Protein AF-A0A1T5A756-F1 (afdb_monomer_lite)

Sequence (186 aa):
MFKKKILVGHSGDNVQAIFKHLKSSNIPFEIGIKDILKQSSNRFRSKKNDEVYIVFYIIKVRKKYAEQVEAIVGEYVSLENVNHDYKVSKKKSRKLESNEIPSFSFLTLINSLALLTNAIGKNNGTNIVSYISCALLMMTGVFMAAKYYEEMQKESGYLRKITMLGVFIGIGVIVYAVSSFSSLLR

Foldseek 3Di:
DDWDKAWLAWDDPLSVVLVVVCVVVPFDKDKDWPFWFFDDCVVPPDDDDDGDITTIMIIIHDPVCVVVSVVSSVVRDDSVVRVVVVVVRNVVRVVVVVVCVVVVVVLVVLLVVLVVQLVVCVVVVVLVSVLVSLVSLQVSLVVQLVVLVVVLVRGDDPVNVVSVVSNVVSVVSNVVSVVSNVVSVD

Radius of gyration: 24.06 Å; chains: 1; bounding box: 50×28×70 Å

Secondary structure (DSSP, 8-state):
-PEEEEEEEESSHHHHHHHHHHHHTT--EEEEEEEEEEE-GGG--S-TT--EEEEEEEEEEEGGGHHHHHHHHHHHS-HHHHHHHHHHHHHHHHHHHHHHHHHHHHHHHHHHHHHHHHHHHHHTT-HHHHHHHHHHHHHHHHHHHHHHHHHHHH--THHHHHHHHHHHHHHHHHHHHHHHHHHH--

pLDDT: mean 77.69, std 11.83, range [40.41, 91.56]

Structure (mmCIF, N/CA/C/O backbone):
data_AF-A0A1T5A756-F1
#
_entry.id   AF-A0A1T5A756-F1
#
loop_
_atom_site.group_PDB
_atom_site.id
_atom_site.type_symbol
_atom_site.label_atom_id
_atom_site.label_alt_id
_atom_site.label_comp_id
_atom_site.label_asym_id
_atom_site.label_entity_id
_atom_site.label_seq_id
_atom_site.pdbx_PDB_ins_code
_atom_site.Cartn_x
_atom_site.Cartn_y
_atom_site.Cartn_z
_atom_site.occupancy
_atom_site.B_iso_or_equiv
_atom_site.auth_seq_id
_atom_site.auth_comp_id
_atom_site.auth_asym_id
_atom_site.auth_atom_id
_atom_site.pdbx_PDB_model_num
ATOM 1 N N . MET A 1 1 ? -28.540 6.002 11.732 1.00 59.03 1 MET A N 1
ATOM 2 C CA . MET A 1 1 ? -27.965 5.509 13.008 1.00 59.03 1 MET A CA 1
ATOM 3 C C . MET A 1 1 ? -26.461 5.747 13.030 1.00 59.03 1 MET A C 1
ATOM 5 O O . MET A 1 1 ? -25.762 5.205 12.184 1.00 59.03 1 MET A O 1
ATOM 9 N N . PHE A 1 2 ? -25.954 6.558 13.960 1.00 64.12 2 PHE A N 1
ATOM 10 C CA . PHE A 1 2 ? -24.517 6.835 14.047 1.00 64.12 2 PHE A CA 1
ATOM 11 C C . PHE A 1 2 ? -23.765 5.604 14.584 1.00 64.12 2 PHE A C 1
ATOM 13 O O . PHE A 1 2 ? -24.055 5.126 15.684 1.00 64.12 2 PHE A O 1
ATOM 20 N N . LYS A 1 3 ? -22.821 5.077 13.796 1.00 82.50 3 LYS A N 1
ATOM 21 C CA . LYS A 1 3 ? -21.907 4.003 14.211 1.00 82.50 3 LYS A CA 1
ATOM 22 C C . LYS A 1 3 ? -20.643 4.630 14.820 1.00 82.50 3 LYS A C 1
ATOM 24 O O . LYS A 1 3 ? -20.012 5.456 14.163 1.00 82.50 3 LYS A O 1
ATOM 29 N N . LYS A 1 4 ? -20.274 4.257 16.051 1.00 88.19 4 LYS A N 1
ATOM 30 C CA . LYS A 1 4 ? -18.974 4.592 16.665 1.00 88.19 4 LYS A CA 1
ATOM 31 C C . LYS A 1 4 ? -17.933 3.586 16.168 1.00 88.19 4 LYS A C 1
ATOM 33 O O . LYS A 1 4 ? -18.255 2.413 15.989 1.00 88.19 4 LYS A O 1
ATOM 38 N N . LYS A 1 5 ? -16.709 4.052 15.907 1.00 89.19 5 LYS A N 1
ATOM 39 C CA . LYS A 1 5 ? -15.569 3.212 15.515 1.00 89.19 5 LYS A CA 1
ATOM 40 C C . LYS A 1 5 ? -14.601 3.134 16.693 1.00 89.19 5 LYS A C 1
ATOM 42 O O . LYS A 1 5 ? -14.119 4.177 17.121 1.00 89.19 5 LYS A O 1
ATOM 47 N N . ILE A 1 6 ? -14.317 1.931 17.175 1.00 86.06 6 ILE A N 1
ATOM 48 C CA . ILE A 1 6 ? -13.417 1.676 18.306 1.00 86.06 6 ILE A CA 1
ATOM 49 C C . ILE A 1 6 ? -12.183 0.950 17.769 1.00 86.06 6 ILE A C 1
ATOM 51 O O . ILE A 1 6 ? -12.321 -0.005 17.006 1.00 86.06 6 ILE A O 1
ATOM 55 N N . LEU A 1 7 ? -10.987 1.437 18.103 1.00 87.06 7 LEU A N 1
ATOM 56 C CA . LEU A 1 7 ? -9.719 0.820 17.708 1.00 87.06 7 LEU A CA 1
ATOM 57 C C . LEU A 1 7 ? -9.369 -0.289 18.700 1.00 87.06 7 LEU A C 1
ATOM 59 O O . LEU A 1 7 ? -9.344 -0.041 19.899 1.00 87.06 7 LEU A O 1
ATOM 63 N N . VAL A 1 8 ? -9.088 -1.483 18.187 1.00 85.06 8 VAL A N 1
ATOM 64 C CA . VAL A 1 8 ? -8.928 -2.698 19.007 1.00 85.06 8 VAL A CA 1
ATOM 65 C C . VAL A 1 8 ? -7.463 -3.113 19.148 1.00 85.06 8 VAL A C 1
ATOM 67 O O . VAL A 1 8 ? -7.100 -3.825 20.073 1.00 85.06 8 VAL A O 1
ATOM 70 N N . GLY A 1 9 ? -6.608 -2.649 18.235 1.00 81.19 9 GLY A N 1
ATOM 71 C CA . GLY A 1 9 ? -5.188 -2.990 18.199 1.00 81.19 9 GLY A CA 1
ATOM 72 C C . GLY A 1 9 ? -4.815 -3.750 16.938 1.00 81.19 9 GLY A C 1
ATOM 73 O O . GLY A 1 9 ? -5.525 -3.682 15.928 1.00 81.19 9 GLY A O 1
ATOM 74 N N . HIS A 1 10 ? -3.670 -4.426 16.985 1.00 77.19 10 HIS A N 1
ATOM 75 C CA . HIS A 1 10 ? -3.136 -5.181 15.861 1.00 77.19 10 HIS A CA 1
ATOM 76 C C . HIS A 1 10 ? -3.222 -6.694 16.065 1.00 77.19 10 HIS A C 1
ATOM 78 O O . HIS A 1 10 ? -3.345 -7.163 17.191 1.00 77.19 10 HIS A O 1
ATOM 84 N N . SER A 1 11 ? -3.170 -7.442 14.956 1.00 65.31 11 SER A N 1
ATOM 85 C CA . SER A 1 11 ? -3.280 -8.910 14.910 1.00 65.31 11 SER A CA 1
ATOM 86 C C . SER A 1 11 ? -2.445 -9.609 15.995 1.00 65.31 11 SER A C 1
ATOM 88 O O . SER A 1 11 ? -1.219 -9.640 15.902 1.00 65.31 11 SER A O 1
ATOM 90 N N . GLY A 1 12 ? -3.129 -10.172 16.991 1.00 65.19 12 GLY A N 1
ATOM 91 C CA . GLY A 1 12 ? -2.601 -10.960 18.106 1.00 65.19 12 GLY A CA 1
ATOM 92 C C . GLY A 1 12 ? -3.756 -11.598 18.890 1.00 65.19 12 GLY A C 1
ATOM 93 O O . GLY A 1 12 ? -4.924 -11.285 18.624 1.00 65.19 12 GLY A O 1
ATOM 94 N N . ASP A 1 13 ? -3.439 -12.468 19.851 1.00 67.44 13 ASP A N 1
ATOM 95 C CA . ASP A 1 13 ? -4.407 -13.271 20.623 1.00 67.44 13 ASP A CA 1
ATOM 96 C C . ASP A 1 13 ? -5.518 -12.423 21.271 1.00 67.44 13 ASP A C 1
ATOM 98 O O . ASP A 1 13 ? -6.687 -12.813 21.299 1.00 67.44 13 ASP A O 1
ATOM 102 N N . ASN A 1 14 ? -5.191 -11.192 21.676 1.00 81.69 14 ASN A N 1
ATOM 103 C CA . ASN A 1 14 ? -6.132 -10.267 22.308 1.00 81.69 14 ASN A CA 1
ATOM 104 C C . ASN A 1 14 ? -7.252 -9.803 21.361 1.00 81.69 14 ASN A C 1
ATOM 106 O O . ASN A 1 14 ? -8.403 -9.706 21.776 1.00 81.69 14 ASN A O 1
ATOM 110 N N . VAL A 1 15 ? -6.964 -9.554 20.076 1.00 83.62 15 VAL A N 1
ATOM 111 C CA . VAL A 1 15 ? -7.996 -9.115 19.113 1.00 83.62 15 VAL A CA 1
ATOM 112 C C . VAL A 1 15 ? -8.996 -10.242 18.846 1.00 83.62 15 VAL A C 1
ATOM 114 O O . VAL A 1 15 ? -10.202 -9.999 18.768 1.00 83.62 15 VAL A O 1
ATOM 117 N N . GLN A 1 16 ? -8.514 -11.485 18.756 1.00 84.69 16 GLN A N 1
ATOM 118 C CA . GLN A 1 16 ? -9.384 -12.652 18.608 1.00 84.69 16 GLN A CA 1
ATOM 119 C C . GLN A 1 16 ? -10.242 -12.878 19.857 1.00 84.69 16 GLN A C 1
ATOM 121 O O . GLN A 1 16 ? -11.442 -13.135 19.730 1.00 84.69 16 GLN A O 1
ATOM 126 N N . ALA A 1 17 ? -9.658 -12.731 21.049 1.00 85.94 17 ALA A N 1
ATOM 127 C CA . ALA A 1 17 ? -10.379 -12.838 22.313 1.00 85.94 17 ALA A CA 1
ATOM 128 C C . ALA A 1 17 ? -11.500 -11.790 22.421 1.00 85.94 17 ALA A C 1
ATOM 130 O O . ALA A 1 17 ? -12.638 -12.147 22.723 1.00 85.94 17 ALA A O 1
ATOM 131 N N . ILE A 1 18 ? -11.224 -10.534 22.050 1.00 88.38 18 ILE A N 1
ATOM 132 C CA . ILE A 1 18 ? -12.223 -9.455 22.014 1.00 88.38 18 ILE A CA 1
ATOM 133 C C . ILE A 1 18 ? -13.367 -9.797 21.052 1.00 88.38 18 ILE A C 1
ATOM 135 O O . ILE A 1 18 ? -14.539 -9.661 21.403 1.00 88.38 18 ILE A O 1
ATOM 139 N N . PHE A 1 19 ? -13.066 -10.277 19.839 1.00 88.50 19 PHE A N 1
ATOM 140 C CA . PHE A 1 19 ? -14.112 -10.667 18.886 1.00 88.50 19 PHE A CA 1
ATOM 141 C C . PHE A 1 19 ? -14.957 -11.835 19.392 1.00 88.50 19 PHE A C 1
ATOM 143 O O . PHE A 1 19 ? -16.165 -11.862 19.151 1.00 88.50 19 PHE A O 1
ATOM 150 N N . LYS A 1 20 ? -14.341 -12.794 20.089 1.00 88.88 20 LYS A N 1
ATOM 151 C CA . LYS A 1 20 ? -15.053 -13.918 20.699 1.00 88.88 20 LYS A CA 1
ATOM 152 C C . LYS A 1 20 ? -15.977 -13.437 21.819 1.00 88.88 20 LYS A C 1
ATOM 154 O O . LYS A 1 20 ? -17.146 -13.813 21.809 1.00 88.88 20 LYS A O 1
ATOM 159 N N . HIS A 1 21 ? -15.491 -12.559 22.697 1.00 90.94 21 HIS A N 1
ATOM 160 C CA . HIS A 1 21 ? -16.285 -11.979 23.781 1.00 90.94 21 HIS A CA 1
ATOM 161 C C . HIS A 1 21 ? -17.489 -11.207 23.217 1.00 90.94 21 HIS A C 1
ATOM 163 O O . HIS A 1 21 ? -18.633 -11.493 23.561 1.00 90.94 21 HIS A O 1
ATOM 169 N N . LEU A 1 22 ? -17.275 -10.330 22.234 1.00 88.50 22 LEU A N 1
ATOM 170 C CA . LEU A 1 22 ? -18.363 -9.557 21.625 1.00 88.50 22 LEU A CA 1
ATOM 171 C C . LEU A 1 22 ? -19.422 -10.424 20.935 1.00 88.50 22 LEU A C 1
ATOM 173 O O . LEU A 1 22 ? -20.605 -10.084 20.976 1.00 88.50 22 LEU A O 1
ATOM 177 N N . LYS A 1 23 ? -19.015 -11.548 20.327 1.00 88.88 23 LYS A N 1
ATOM 178 C CA . LYS A 1 23 ? -19.956 -12.536 19.778 1.00 88.88 23 LYS A CA 1
ATOM 179 C C . LYS A 1 23 ? -20.787 -13.189 20.881 1.00 88.88 23 LYS A C 1
ATOM 181 O O . LYS A 1 23 ? -21.997 -13.290 20.717 1.00 88.88 23 LYS A O 1
ATOM 186 N N . SER A 1 24 ? -20.172 -13.591 21.996 1.00 90.75 24 SER A N 1
ATOM 187 C CA . SER A 1 24 ? -20.905 -14.180 23.129 1.00 90.75 24 SER A CA 1
ATOM 188 C C . SER A 1 24 ? -21.842 -13.194 23.833 1.00 90.75 24 SER A C 1
ATOM 190 O O . SER A 1 24 ? -22.850 -13.612 24.389 1.00 90.75 24 SER A O 1
ATOM 192 N N . SER A 1 25 ? -21.565 -11.890 23.769 1.00 86.19 25 SER A N 1
ATOM 193 C CA . SER A 1 25 ? -22.401 -10.854 24.389 1.00 86.19 25 SER A CA 1
ATOM 194 C C . SER A 1 25 ? -23.637 -10.458 23.562 1.00 86.19 2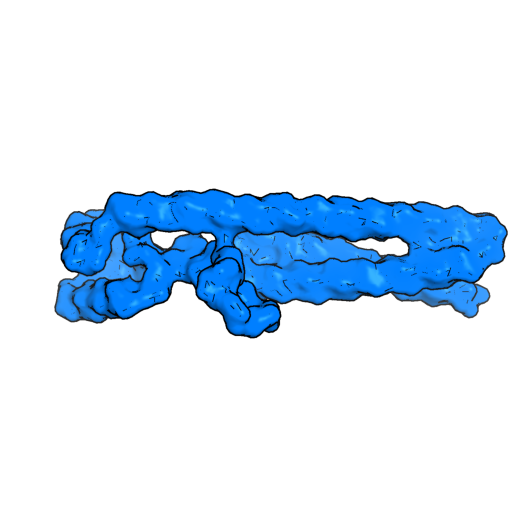5 SER A C 1
ATOM 196 O O . SER A 1 25 ? -24.351 -9.540 23.959 1.00 86.19 25 SER A O 1
ATOM 198 N N . ASN A 1 26 ? -23.899 -11.092 22.407 1.00 86.00 26 ASN A N 1
ATOM 199 C CA . ASN A 1 26 ? -25.010 -10.759 21.494 1.00 86.00 26 ASN A CA 1
ATOM 200 C C . ASN A 1 26 ? -25.062 -9.276 21.058 1.00 86.00 26 ASN A C 1
ATOM 202 O O . ASN A 1 26 ? -26.121 -8.740 20.715 1.00 86.00 26 ASN A O 1
ATOM 206 N N . ILE A 1 27 ? -23.916 -8.590 21.036 1.00 86.25 27 ILE A N 1
ATOM 207 C CA . ILE A 1 27 ? -23.835 -7.191 20.607 1.00 86.25 27 ILE A CA 1
ATOM 208 C C . ILE A 1 27 ? -23.699 -7.158 19.077 1.00 86.25 27 ILE A C 1
ATOM 210 O O . ILE A 1 27 ? -22.799 -7.790 18.534 1.00 86.25 27 ILE A O 1
ATOM 214 N N . PRO A 1 28 ? -24.529 -6.406 18.335 1.00 86.81 28 PRO A N 1
ATOM 215 C CA . PRO A 1 28 ? -24.353 -6.262 16.894 1.00 86.81 28 PRO A CA 1
ATOM 216 C C . PRO A 1 28 ? -23.164 -5.342 16.579 1.00 86.81 28 PRO A C 1
ATOM 218 O O . PRO A 1 28 ? -23.211 -4.132 16.840 1.00 86.81 28 PRO A O 1
ATOM 221 N N . PHE A 1 29 ? -22.124 -5.907 15.964 1.00 89.38 29 PHE A N 1
ATOM 222 C CA . PHE A 1 29 ? -20.913 -5.197 15.553 1.00 89.38 29 PHE A CA 1
ATOM 223 C C . PHE A 1 29 ? -20.462 -5.574 14.137 1.00 89.38 29 PHE A C 1
ATOM 225 O O . PHE A 1 29 ? -20.767 -6.649 13.631 1.00 89.38 29 PHE A O 1
ATOM 232 N N . GLU A 1 30 ? -19.708 -4.680 13.498 1.00 88.31 30 GLU A N 1
ATOM 233 C CA . GLU A 1 30 ? -19.011 -4.945 12.236 1.00 88.31 30 GLU A CA 1
ATOM 234 C C . GLU A 1 30 ? -17.505 -4.816 12.453 1.00 88.31 30 GLU A C 1
ATOM 236 O O . GLU A 1 30 ? -17.033 -3.822 13.012 1.00 88.31 30 GLU A O 1
ATOM 241 N N . ILE A 1 31 ? -16.743 -5.793 11.968 1.00 87.62 31 ILE A N 1
ATOM 242 C CA . ILE A 1 31 ? -15.281 -5.731 11.952 1.00 87.62 31 ILE A CA 1
ATOM 243 C C . ILE A 1 31 ? -14.853 -4.925 10.726 1.00 87.62 31 ILE A C 1
ATOM 245 O O . ILE A 1 31 ? -15.389 -5.086 9.631 1.00 87.62 31 ILE A O 1
ATOM 249 N N . GLY A 1 32 ? -13.882 -4.039 10.904 1.00 83.69 32 GLY A N 1
ATOM 250 C CA . GLY A 1 32 ? -13.227 -3.342 9.811 1.00 83.69 32 GLY A CA 1
ATOM 251 C C . GLY A 1 32 ? -11.725 -3.280 10.021 1.00 83.69 32 GLY A C 1
ATOM 252 O O . GLY A 1 32 ? -11.226 -3.393 11.137 1.00 83.69 32 GLY A O 1
ATOM 253 N N . ILE A 1 33 ? -11.007 -3.042 8.934 1.00 83.31 33 ILE A N 1
ATOM 254 C CA . ILE A 1 33 ? -9.589 -2.700 8.977 1.00 83.31 33 ILE A CA 1
ATOM 255 C C . ILE A 1 33 ? -9.498 -1.174 8.989 1.00 83.31 33 ILE A C 1
ATOM 257 O O . ILE A 1 33 ? -10.183 -0.503 8.212 1.00 83.31 33 ILE A O 1
ATOM 261 N N . LYS A 1 34 ? -8.714 -0.620 9.918 1.00 83.94 34 LYS A N 1
ATOM 262 C CA . LYS A 1 34 ? -8.452 0.821 9.977 1.00 83.94 34 LYS A CA 1
ATOM 263 C C . LYS A 1 34 ? -7.354 1.202 9.008 1.00 83.94 34 LYS A C 1
ATOM 265 O O . LYS A 1 34 ? -7.587 2.068 8.182 1.00 83.94 34 LYS A O 1
ATOM 270 N N . ASP A 1 35 ? -6.197 0.568 9.163 1.00 79.81 35 ASP A N 1
ATOM 271 C CA . ASP A 1 35 ? -4.994 0.785 8.367 1.00 79.81 35 ASP A CA 1
ATOM 272 C C . ASP A 1 35 ? -4.158 -0.503 8.367 1.00 79.81 35 ASP A C 1
ATOM 274 O O . ASP A 1 35 ? -4.195 -1.285 9.325 1.00 79.81 35 ASP A O 1
ATOM 278 N N . ILE A 1 36 ? -3.375 -0.679 7.307 1.00 81.44 36 ILE A N 1
ATOM 279 C CA . ILE A 1 36 ? -2.304 -1.669 7.202 1.00 81.44 36 ILE A CA 1
ATOM 280 C C . ILE A 1 36 ? -1.012 -0.858 7.142 1.00 81.44 36 ILE A C 1
ATOM 282 O O . ILE A 1 36 ? -0.867 -0.008 6.267 1.00 81.44 36 ILE A O 1
ATOM 286 N N . LEU A 1 37 ? -0.128 -1.041 8.118 1.00 80.81 37 LEU A N 1
ATOM 287 C CA . LEU A 1 37 ? 1.062 -0.210 8.295 1.00 80.81 37 LEU A CA 1
ATOM 288 C C . LEU A 1 37 ? 2.331 -1.028 8.064 1.00 80.81 37 LEU A C 1
ATOM 290 O O . LEU A 1 37 ? 2.442 -2.153 8.554 1.00 80.81 37 LEU A O 1
ATOM 294 N N . LYS A 1 38 ? 3.302 -0.440 7.360 1.00 74.00 38 LYS A N 1
ATOM 295 C CA . LYS A 1 38 ? 4.599 -1.065 7.084 1.00 74.00 38 LYS A CA 1
ATOM 296 C C . LYS A 1 38 ? 5.464 -1.027 8.345 1.00 74.00 38 LYS A C 1
ATOM 298 O O . LYS A 1 38 ? 5.650 0.034 8.950 1.00 74.00 38 LYS A O 1
ATOM 303 N N . GLN A 1 39 ? 5.996 -2.175 8.757 1.00 71.25 39 GLN A N 1
ATOM 304 C CA . GLN A 1 39 ? 6.921 -2.279 9.883 1.00 71.25 39 GLN A CA 1
ATOM 305 C C . GLN A 1 39 ? 8.348 -2.492 9.377 1.00 71.25 39 GLN A C 1
ATOM 307 O O . GLN A 1 39 ? 8.578 -3.205 8.403 1.00 71.25 39 GLN A O 1
ATOM 312 N N . SER A 1 40 ? 9.332 -1.882 10.045 1.00 59.91 40 SER A N 1
ATOM 313 C CA . SER A 1 40 ? 10.731 -2.165 9.725 1.00 59.91 40 SER A CA 1
ATOM 314 C C . SER A 1 40 ? 11.097 -3.583 10.167 1.00 59.91 40 SER A C 1
ATOM 316 O O . SER A 1 40 ? 10.833 -3.985 11.303 1.00 59.91 40 SER A O 1
ATOM 318 N N . SER A 1 41 ? 11.762 -4.326 9.282 1.00 58.06 41 SER A N 1
ATOM 319 C CA . SER A 1 41 ? 12.203 -5.711 9.500 1.00 58.06 41 SER A CA 1
ATOM 320 C C . SER A 1 41 ? 13.280 -5.868 10.583 1.00 58.06 41 SER A C 1
ATOM 322 O O . SER A 1 41 ? 13.652 -6.986 10.921 1.00 58.06 41 SER A O 1
ATOM 324 N N . ASN A 1 42 ? 13.752 -4.777 11.199 1.00 50.31 42 ASN A N 1
ATOM 325 C CA . ASN A 1 42 ? 14.886 -4.783 12.132 1.00 50.31 42 ASN A CA 1
ATOM 326 C C . ASN A 1 42 ? 14.719 -5.693 13.367 1.00 50.31 42 ASN A C 1
ATOM 328 O O . ASN A 1 42 ? 15.718 -5.970 14.026 1.00 50.31 42 ASN A O 1
ATOM 332 N N . ARG A 1 43 ? 13.505 -6.155 13.708 1.00 45.03 43 ARG A N 1
ATOM 333 C CA . ARG A 1 43 ? 13.305 -7.135 14.797 1.00 45.03 43 ARG A CA 1
ATOM 334 C C . ARG A 1 43 ? 13.465 -8.594 14.363 1.00 45.03 43 ARG A C 1
ATOM 336 O O . ARG A 1 43 ? 13.808 -9.416 15.204 1.00 45.03 43 ARG A O 1
ATOM 343 N N . PHE A 1 44 ? 13.276 -8.916 13.086 1.00 44.34 44 PHE A N 1
ATOM 344 C CA . PHE A 1 44 ? 13.435 -10.273 12.567 1.00 44.34 44 PHE A CA 1
ATOM 345 C C . PHE A 1 44 ? 14.705 -10.327 11.724 1.00 44.34 44 PHE A C 1
ATOM 347 O O . PHE A 1 44 ? 14.706 -10.101 10.520 1.00 44.34 44 PHE A O 1
ATOM 354 N N . ARG A 1 45 ? 15.827 -10.621 12.386 1.00 42.78 45 ARG A N 1
ATOM 355 C CA . ARG A 1 45 ? 17.155 -10.747 11.762 1.00 42.78 45 ARG A CA 1
ATOM 356 C C . ARG A 1 45 ? 17.289 -11.958 10.822 1.00 42.78 45 ARG A C 1
ATOM 358 O O . ARG A 1 45 ? 18.388 -12.231 10.352 1.00 42.78 45 ARG A O 1
ATOM 365 N N . SER A 1 46 ? 16.208 -12.683 10.538 1.00 42.09 46 SER A N 1
ATOM 366 C CA . SER A 1 46 ? 16.214 -13.835 9.641 1.00 42.09 46 SER A CA 1
ATOM 367 C C . SER A 1 46 ? 15.225 -13.625 8.500 1.00 42.09 46 SER A C 1
ATOM 369 O O . SER A 1 46 ? 14.029 -13.514 8.746 1.00 42.09 46 SER A O 1
ATOM 371 N N . LYS A 1 47 ? 15.762 -13.674 7.278 1.00 41.97 47 LYS A N 1
ATOM 372 C CA . LYS A 1 47 ? 15.122 -13.539 5.958 1.00 41.97 47 LYS A CA 1
ATOM 373 C C . LYS A 1 47 ? 15.018 -12.107 5.429 1.00 41.97 47 LYS A C 1
ATOM 375 O O . LYS A 1 47 ? 14.114 -11.336 5.723 1.00 41.97 47 LYS A O 1
ATOM 380 N N . LYS A 1 48 ? 15.996 -11.795 4.569 1.00 40.41 48 LYS A N 1
ATOM 381 C CA . LYS A 1 48 ? 15.878 -10.813 3.488 1.00 40.41 48 LYS A CA 1
ATOM 382 C C . LYS A 1 48 ? 14.497 -10.976 2.833 1.00 40.41 48 LYS A C 1
ATOM 384 O O . LYS A 1 48 ? 14.224 -12.059 2.328 1.00 40.41 48 LYS A O 1
ATOM 389 N N . ASN A 1 49 ? 13.708 -9.903 2.813 1.00 45.62 49 ASN A N 1
ATOM 390 C CA . ASN A 1 49 ? 12.546 -9.660 1.938 1.00 45.62 49 ASN A CA 1
ATOM 391 C C . ASN A 1 49 ? 11.129 -9.847 2.500 1.00 45.62 49 ASN A C 1
ATOM 393 O O . ASN A 1 49 ? 10.190 -9.515 1.782 1.00 45.62 49 ASN A O 1
ATOM 397 N N . ASP A 1 50 ? 10.934 -10.229 3.761 1.00 45.97 50 ASP A N 1
ATOM 398 C CA . ASP A 1 50 ? 9.575 -10.224 4.320 1.00 45.97 50 ASP A CA 1
ATOM 399 C C . ASP A 1 50 ? 9.252 -8.837 4.894 1.00 45.97 50 ASP A C 1
ATOM 401 O O . ASP A 1 50 ? 9.611 -8.483 6.020 1.00 45.97 50 ASP A O 1
ATOM 405 N N . GLU A 1 51 ? 8.601 -8.002 4.083 1.00 55.72 51 GLU A N 1
ATOM 406 C CA . GLU A 1 51 ? 7.943 -6.788 4.561 1.00 55.72 51 GLU A CA 1
ATOM 407 C C . GLU A 1 51 ? 6.864 -7.188 5.575 1.00 55.72 51 GLU A C 1
ATOM 409 O O . GLU A 1 51 ? 5.816 -7.727 5.220 1.00 55.72 51 GLU A O 1
ATOM 414 N N . VAL A 1 52 ? 7.125 -6.957 6.863 1.00 68.50 52 VAL A N 1
ATOM 415 C CA . VAL A 1 52 ? 6.159 -7.269 7.919 1.00 68.50 52 VAL A CA 1
ATOM 416 C C . VAL A 1 52 ? 5.120 -6.152 7.970 1.00 68.50 52 VAL A C 1
ATOM 418 O O . VAL A 1 52 ? 5.433 -5.001 8.283 1.00 68.50 52 VAL A O 1
ATOM 421 N N . TYR A 1 53 ? 3.870 -6.488 7.660 1.00 70.81 53 TYR A N 1
ATOM 422 C CA . TYR A 1 53 ? 2.738 -5.570 7.759 1.00 70.81 53 TYR A CA 1
ATOM 423 C C . TYR A 1 53 ? 2.006 -5.751 9.085 1.00 70.81 53 TYR A C 1
ATOM 425 O O . TYR A 1 53 ? 1.668 -6.866 9.480 1.00 70.81 53 TYR A O 1
ATOM 433 N N . ILE A 1 54 ? 1.700 -4.637 9.748 1.00 79.19 54 ILE A N 1
ATOM 434 C CA . ILE A 1 54 ? 0.837 -4.614 10.928 1.00 79.19 54 ILE A CA 1
ATOM 435 C C . ILE A 1 54 ? -0.561 -4.170 10.500 1.00 79.19 54 ILE A C 1
ATOM 437 O O . ILE A 1 54 ? -0.758 -3.038 10.056 1.00 79.19 54 ILE A O 1
ATOM 441 N N . VAL A 1 55 ? -1.550 -5.041 10.691 1.00 81.56 55 VAL A N 1
ATOM 442 C CA . VAL A 1 55 ? -2.965 -4.727 10.445 1.00 81.56 55 VAL A CA 1
ATOM 443 C C . VAL A 1 55 ? -3.601 -4.209 11.728 1.00 81.56 55 VAL A C 1
ATOM 445 O O . VAL A 1 55 ? -3.611 -4.924 12.728 1.00 81.56 55 VAL A O 1
ATOM 448 N N . PHE A 1 56 ? -4.165 -2.998 11.696 1.00 85.31 56 PHE A N 1
ATOM 449 C CA . PHE A 1 56 ? -4.937 -2.429 12.803 1.00 85.31 56 PHE A CA 1
ATOM 450 C C . PHE A 1 56 ? -6.439 -2.597 12.569 1.00 85.31 56 PHE A C 1
ATOM 452 O O . PHE A 1 56 ? -6.983 -2.109 11.574 1.00 85.31 56 PHE A O 1
ATOM 459 N N . TYR A 1 57 ? -7.127 -3.227 13.519 1.00 85.69 57 TYR A N 1
ATOM 460 C CA . TYR A 1 57 ? -8.558 -3.514 13.429 1.00 85.69 57 TYR A CA 1
ATOM 461 C C . TYR A 1 57 ? -9.407 -2.471 14.150 1.00 85.69 57 TYR A C 1
ATOM 463 O O . TYR A 1 57 ? -9.048 -1.954 15.209 1.00 85.69 57 TYR A O 1
ATOM 471 N N . ILE A 1 58 ? -10.579 -2.197 13.584 1.00 90.12 58 ILE A N 1
ATOM 472 C CA . ILE A 1 58 ? -11.638 -1.418 14.216 1.00 90.12 58 ILE A CA 1
ATOM 473 C C . ILE A 1 58 ? -12.911 -2.235 14.338 1.00 90.12 58 ILE A C 1
ATOM 475 O O . ILE A 1 58 ? -13.261 -3.024 13.463 1.00 90.12 58 ILE A O 1
ATOM 479 N N . ILE A 1 59 ? -13.656 -1.948 15.391 1.00 89.88 59 ILE A N 1
ATOM 480 C CA . ILE A 1 59 ? -15.023 -2.406 15.563 1.00 89.88 59 ILE A CA 1
ATOM 481 C C . ILE A 1 59 ? -15.953 -1.224 15.317 1.00 89.88 59 ILE A C 1
ATOM 483 O O . ILE A 1 59 ? -15.802 -0.156 15.915 1.00 89.88 59 ILE A O 1
ATOM 487 N N . LYS A 1 60 ? -16.920 -1.400 14.417 1.00 91.12 60 LYS A N 1
ATOM 488 C CA . LYS A 1 60 ? -18.007 -0.444 14.206 1.00 91.12 60 LYS A CA 1
ATOM 489 C C . LYS A 1 60 ? -19.233 -0.940 14.954 1.00 91.12 60 LYS A C 1
ATOM 491 O O . LYS A 1 60 ? -19.775 -1.996 14.637 1.00 91.12 60 LYS A O 1
ATOM 496 N N . VAL A 1 61 ? -19.695 -0.152 15.913 1.00 91.56 61 VAL A N 1
ATOM 497 C CA . VAL A 1 61 ? -20.852 -0.480 16.754 1.00 91.56 61 VAL A CA 1
ATOM 498 C C . VAL A 1 61 ? -21.839 0.665 16.783 1.00 91.56 61 VAL A C 1
ATOM 500 O O . VAL A 1 61 ? -21.523 1.820 16.503 1.00 91.56 61 VAL A O 1
ATOM 503 N N . ARG A 1 62 ? -23.085 0.341 17.104 1.00 88.75 62 ARG A N 1
ATOM 504 C CA . ARG A 1 62 ? -24.146 1.329 17.303 1.00 88.75 62 ARG A CA 1
ATOM 505 C C . ARG A 1 62 ? -23.797 2.188 18.527 1.00 88.75 62 ARG A C 1
ATOM 507 O O . ARG A 1 62 ? -23.372 1.620 19.523 1.00 88.75 62 ARG A O 1
ATOM 514 N N . LYS A 1 63 ? -24.025 3.514 18.501 1.00 87.81 63 LYS A N 1
ATOM 515 C CA . LYS A 1 63 ? -23.740 4.405 19.657 1.00 87.81 63 LYS A CA 1
ATOM 516 C C . LYS A 1 63 ? -24.274 3.867 20.995 1.00 87.81 63 LYS A C 1
ATOM 518 O O . LYS A 1 63 ? -23.566 3.946 21.984 1.00 87.81 63 LYS A O 1
ATOM 523 N N . LYS A 1 64 ? -25.460 3.247 20.997 1.00 91.00 64 LYS A N 1
ATOM 524 C CA . LYS A 1 64 ? -26.071 2.653 22.199 1.00 91.00 64 LYS A CA 1
ATOM 525 C C . LYS A 1 64 ? -25.279 1.501 22.842 1.00 91.00 64 LYS A C 1
ATOM 527 O O . LYS A 1 64 ? -25.511 1.202 23.997 1.00 91.00 64 LYS A O 1
ATOM 532 N N . TYR A 1 65 ? -24.381 0.853 22.098 1.00 88.94 65 TYR A N 1
ATOM 533 C CA . TYR A 1 65 ? -23.515 -0.227 22.593 1.00 88.94 65 TYR A CA 1
ATOM 534 C C . TYR A 1 65 ? -22.054 0.218 22.725 1.00 88.94 65 TYR A C 1
ATOM 536 O O . TYR A 1 65 ? -21.186 -0.606 22.982 1.00 88.94 65 TYR A O 1
ATOM 544 N N . ALA A 1 66 ? -21.756 1.499 22.488 1.00 88.50 66 ALA A N 1
ATOM 545 C CA . ALA A 1 66 ? -20.384 1.988 22.450 1.00 88.50 66 ALA A CA 1
ATOM 546 C C . ALA A 1 66 ? -19.661 1.787 23.783 1.00 88.50 66 ALA A C 1
ATOM 548 O O . ALA A 1 66 ? -18.574 1.229 23.784 1.00 88.50 66 ALA A O 1
ATOM 549 N N . GLU A 1 67 ? -20.280 2.200 24.887 1.00 89.62 67 GLU A N 1
ATOM 550 C CA . GLU A 1 67 ? -19.688 2.107 26.227 1.00 89.62 67 GLU A CA 1
ATOM 551 C C . GLU A 1 67 ? -19.462 0.653 26.637 1.00 89.62 67 GLU A C 1
ATOM 553 O O . GLU A 1 67 ? -18.386 0.303 27.105 1.00 89.62 67 GLU A O 1
ATOM 558 N N . GLN A 1 68 ? -20.434 -0.220 26.360 1.00 89.06 68 GLN A N 1
ATOM 559 C CA . GLN A 1 68 ? -20.315 -1.650 26.638 1.00 89.06 68 GLN A CA 1
ATOM 560 C C . GLN A 1 68 ? -19.166 -2.291 25.848 1.00 89.06 68 GLN A C 1
ATOM 562 O O . GLN A 1 68 ? -18.410 -3.096 26.380 1.00 89.06 68 GLN A O 1
ATOM 567 N N . VAL A 1 69 ? -19.008 -1.921 24.577 1.00 89.38 69 VAL A N 1
ATOM 568 C CA . VAL A 1 69 ? -17.922 -2.437 23.733 1.00 89.38 69 VAL A CA 1
ATOM 569 C C . VAL A 1 69 ? -16.577 -1.852 24.160 1.00 89.38 69 VAL A C 1
ATOM 571 O O . VAL A 1 69 ? -15.581 -2.561 24.118 1.00 89.38 69 VAL A O 1
ATOM 574 N N . GLU A 1 70 ? -16.523 -0.590 24.587 1.00 89.88 70 GLU A N 1
ATOM 575 C CA . GLU A 1 70 ? -15.301 0.024 25.125 1.00 89.88 70 GLU A CA 1
ATOM 576 C C . GLU A 1 70 ? -14.870 -0.617 26.442 1.00 89.88 70 GLU A C 1
ATOM 578 O O . GLU A 1 70 ? -13.679 -0.856 26.610 1.00 89.88 70 GLU A O 1
ATOM 583 N N . ALA A 1 71 ? -15.816 -0.963 27.318 1.00 88.94 71 ALA A N 1
ATOM 584 C CA . ALA A 1 71 ? -15.541 -1.713 28.538 1.00 88.94 71 ALA A CA 1
ATOM 585 C C . ALA A 1 71 ? -14.966 -3.100 28.218 1.00 88.94 71 ALA A C 1
ATOM 587 O O . ALA A 1 71 ? -13.881 -3.424 28.689 1.00 88.94 71 ALA A O 1
ATOM 588 N N . ILE A 1 72 ? -15.620 -3.859 27.327 1.00 88.88 72 ILE A N 1
ATOM 589 C CA . ILE A 1 72 ? -15.132 -5.177 26.888 1.00 88.88 72 ILE A CA 1
ATOM 590 C C . ILE A 1 72 ? -13.737 -5.057 26.271 1.00 88.88 72 ILE A C 1
ATOM 592 O O . ILE A 1 72 ? -12.860 -5.845 26.587 1.00 88.88 72 ILE A O 1
ATOM 596 N N . VAL A 1 73 ? -13.491 -4.074 25.400 1.00 87.81 73 VAL A N 1
ATOM 597 C CA . VAL A 1 73 ? -12.153 -3.862 24.820 1.00 87.81 73 VAL A CA 1
ATOM 598 C C . VAL A 1 73 ? -11.136 -3.506 25.911 1.00 87.81 73 VAL A C 1
ATOM 600 O O . VAL A 1 73 ? -10.022 -4.027 25.883 1.00 87.81 73 VAL A O 1
ATOM 603 N N . GLY A 1 74 ? -11.530 -2.673 26.876 1.00 86.75 74 GLY A N 1
ATOM 604 C CA . GLY A 1 74 ? -10.719 -2.250 28.017 1.00 86.75 74 GLY A CA 1
ATOM 605 C C . GLY A 1 74 ? -10.243 -3.394 28.914 1.00 86.75 74 GLY A C 1
ATOM 606 O O . GLY A 1 74 ? -9.153 -3.300 29.472 1.00 86.75 74 GLY A O 1
ATOM 607 N N . GLU A 1 75 ? -11.003 -4.489 29.003 1.00 87.31 75 GLU A N 1
ATOM 608 C CA . GLU A 1 75 ? -10.606 -5.695 29.749 1.00 87.31 75 GLU A CA 1
ATOM 609 C C . GLU A 1 75 ? -9.382 -6.393 29.141 1.00 87.31 75 GLU A C 1
ATOM 611 O O . GLU A 1 75 ? -8.584 -6.990 29.862 1.00 87.31 75 GLU A O 1
ATOM 616 N N . TYR A 1 76 ? -9.212 -6.317 27.819 1.00 85.88 76 TYR A N 1
ATOM 617 C CA . TYR A 1 76 ? -8.114 -6.990 27.115 1.00 85.88 76 TYR A CA 1
ATOM 618 C C . TYR A 1 76 ? -6.957 -6.052 26.790 1.00 85.88 76 TYR A C 1
ATOM 620 O O . TYR A 1 76 ? -5.806 -6.487 26.709 1.00 85.88 76 TYR A O 1
ATOM 628 N N . VAL A 1 77 ? -7.251 -4.779 26.521 1.00 84.75 77 VAL A N 1
ATOM 629 C CA . VAL A 1 77 ? -6.260 -3.801 26.075 1.00 84.75 77 VAL A CA 1
ATOM 630 C C . VAL A 1 77 ? -6.564 -2.413 26.622 1.00 84.75 77 VAL A C 1
ATOM 632 O O . VAL A 1 77 ? -7.687 -1.921 26.557 1.00 84.75 77 VAL A O 1
ATOM 635 N N . SER A 1 78 ? -5.522 -1.711 27.071 1.00 85.25 78 SER A N 1
ATOM 636 C CA . SER A 1 78 ? -5.643 -0.278 27.344 1.00 85.25 78 SER A CA 1
ATOM 637 C C . SER A 1 78 ? -5.835 0.481 26.028 1.00 85.25 78 SER A C 1
ATOM 639 O O . SER A 1 78 ? -4.951 0.500 25.164 1.00 85.25 78 SER A O 1
ATOM 641 N N . LEU A 1 79 ? -6.991 1.134 25.881 1.00 81.06 79 LEU A N 1
ATOM 642 C CA . LEU A 1 79 ? -7.327 1.951 24.710 1.00 81.06 79 LEU A CA 1
ATOM 643 C C . LEU A 1 79 ? -6.320 3.089 24.485 1.00 81.06 79 LEU A C 1
ATOM 645 O O . LEU A 1 79 ? -6.060 3.467 23.339 1.00 81.06 79 LEU A O 1
ATOM 649 N N . GLU A 1 80 ? -5.733 3.630 25.552 1.00 83.88 80 GLU A N 1
ATOM 650 C CA . GLU A 1 80 ? -4.691 4.656 25.463 1.00 83.88 80 GLU A CA 1
ATOM 651 C C . GLU A 1 80 ? -3.416 4.097 24.833 1.00 83.88 80 GLU A C 1
ATOM 653 O O . GLU A 1 80 ? -2.899 4.684 23.878 1.00 83.88 80 GLU A O 1
ATOM 658 N N . ASN A 1 81 ? -2.977 2.920 25.285 1.00 83.44 81 ASN A N 1
ATOM 659 C CA . ASN A 1 81 ? -1.801 2.240 24.746 1.00 83.44 81 ASN A CA 1
ATOM 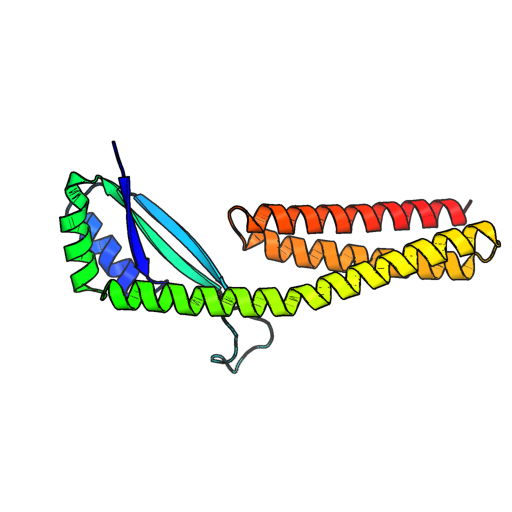660 C C . ASN A 1 81 ? -2.009 1.863 23.279 1.00 83.44 81 ASN A C 1
ATOM 662 O O . ASN A 1 81 ? -1.176 2.182 22.437 1.00 83.44 81 ASN A O 1
ATOM 666 N N . VAL A 1 82 ? -3.168 1.296 22.936 1.00 85.06 82 VAL A N 1
ATOM 667 C CA . VAL A 1 82 ? -3.507 0.939 21.550 1.00 85.06 82 VAL A CA 1
ATOM 668 C C . VAL A 1 82 ? -3.500 2.167 20.631 1.00 85.06 82 VAL A C 1
ATOM 670 O O . VAL A 1 82 ? -3.002 2.115 19.501 1.00 85.06 82 VAL A O 1
ATOM 673 N N . ASN A 1 83 ? -4.031 3.298 21.101 1.00 84.81 83 ASN A N 1
ATOM 674 C CA . ASN A 1 83 ? -4.006 4.547 20.345 1.00 84.81 83 ASN A CA 1
ATOM 675 C C . ASN A 1 83 ? -2.591 5.122 20.215 1.00 84.81 83 ASN A C 1
ATOM 677 O O . ASN A 1 83 ? -2.246 5.654 19.153 1.00 84.81 83 ASN A O 1
ATOM 681 N N . HIS A 1 84 ? -1.782 5.037 21.272 1.00 85.19 84 HIS A N 1
ATOM 682 C CA . HIS A 1 84 ? -0.386 5.456 21.254 1.00 85.19 84 HIS A CA 1
ATOM 683 C C . HIS A 1 84 ? 0.423 4.614 20.261 1.00 85.19 84 HIS A C 1
ATOM 685 O O . HIS A 1 84 ? 1.047 5.168 19.353 1.00 85.19 84 HIS A O 1
ATOM 691 N N . ASP A 1 85 ? 0.320 3.291 20.348 1.00 83.44 85 ASP A N 1
ATOM 692 C CA . ASP A 1 85 ? 0.995 2.344 19.463 1.00 83.44 85 ASP A CA 1
ATOM 693 C C . ASP A 1 85 ? 0.592 2.542 18.008 1.00 83.44 85 ASP A C 1
ATOM 695 O O . ASP A 1 85 ? 1.447 2.560 17.118 1.00 83.44 85 ASP A O 1
ATOM 699 N N . TYR A 1 86 ? -0.693 2.779 17.746 1.00 84.31 86 TYR A N 1
ATOM 700 C CA . TYR A 1 86 ? -1.157 3.153 16.416 1.00 84.31 86 TYR A CA 1
ATOM 701 C C . TYR A 1 86 ? -0.495 4.445 15.915 1.00 84.31 86 TYR A C 1
ATOM 703 O O . TYR A 1 86 ? -0.009 4.482 14.784 1.00 84.31 86 TYR A O 1
ATOM 711 N N . LYS A 1 87 ? -0.423 5.506 16.734 1.00 86.19 87 LYS A N 1
ATOM 712 C CA . LYS A 1 87 ? 0.228 6.774 16.346 1.00 86.19 87 LYS A CA 1
ATOM 713 C C . LYS A 1 87 ? 1.717 6.580 16.055 1.00 86.19 87 LYS A C 1
ATOM 715 O O . LYS A 1 87 ? 2.209 7.085 15.044 1.00 86.19 87 LYS A O 1
ATOM 720 N N . VAL A 1 88 ? 2.424 5.841 16.908 1.00 85.38 88 VAL A N 1
ATOM 721 C CA . VAL A 1 88 ?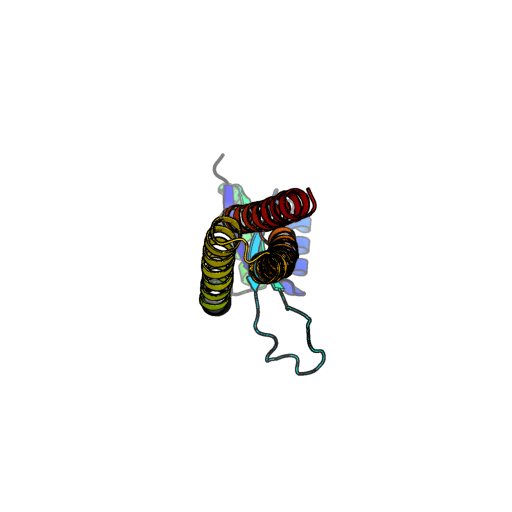 3.854 5.547 16.747 1.00 85.38 88 VAL A CA 1
ATOM 722 C C . VAL A 1 88 ? 4.094 4.717 15.488 1.00 85.38 88 VAL A C 1
ATOM 724 O O . VAL A 1 88 ? 4.956 5.066 14.678 1.00 85.38 88 VAL A O 1
ATOM 727 N N . SER A 1 89 ? 3.307 3.661 15.284 1.00 81.94 89 SER A N 1
ATOM 728 C CA . SER A 1 89 ? 3.417 2.776 14.119 1.00 81.94 89 SER A CA 1
ATOM 729 C C . SER A 1 89 ? 3.109 3.526 12.829 1.00 81.94 89 SER A C 1
ATOM 731 O O . SER A 1 89 ? 3.841 3.403 11.852 1.00 81.94 89 SER A O 1
ATOM 733 N N . LYS A 1 90 ? 2.098 4.401 12.845 1.00 82.69 90 LYS A N 1
ATOM 734 C CA . LYS A 1 90 ? 1.752 5.257 11.706 1.00 82.69 90 LYS A CA 1
ATOM 735 C C . LYS A 1 90 ? 2.862 6.247 11.377 1.00 82.69 90 LYS A C 1
ATOM 737 O O . LYS A 1 90 ? 3.169 6.453 10.206 1.00 82.69 90 LYS A O 1
ATOM 742 N N . LYS A 1 91 ? 3.497 6.847 12.391 1.00 82.56 91 LYS A N 1
ATOM 743 C CA . LYS A 1 91 ? 4.645 7.746 12.192 1.00 82.56 91 LYS A CA 1
ATOM 744 C C . LYS A 1 91 ? 5.849 6.999 11.611 1.00 82.56 91 LYS A C 1
ATOM 746 O O . LYS A 1 91 ? 6.521 7.537 10.737 1.00 82.56 91 LYS A O 1
ATOM 751 N N . LYS A 1 92 ? 6.108 5.768 12.066 1.00 80.25 92 LYS A N 1
ATOM 752 C CA . LYS A 1 92 ? 7.179 4.913 11.530 1.00 80.25 92 LYS A CA 1
ATOM 753 C C . LYS A 1 92 ? 6.905 4.476 10.088 1.00 80.25 92 LYS A C 1
ATOM 755 O O . LYS A 1 92 ? 7.800 4.647 9.270 1.00 80.25 92 LYS A O 1
ATOM 760 N N . SER A 1 93 ? 5.690 4.017 9.770 1.00 76.38 93 SER A N 1
ATOM 761 C CA . SER A 1 93 ? 5.275 3.667 8.396 1.00 76.38 93 SER A CA 1
ATOM 762 C C . SER A 1 93 ? 5.477 4.848 7.453 1.00 76.38 93 SER A C 1
ATOM 764 O O . SER A 1 93 ? 6.205 4.734 6.479 1.00 76.38 93 SER A O 1
ATOM 766 N N . ARG A 1 94 ? 4.981 6.037 7.830 1.00 75.00 94 ARG A N 1
ATOM 767 C CA . ARG A 1 94 ? 5.178 7.268 7.047 1.00 75.00 94 ARG A CA 1
ATOM 768 C C . ARG A 1 94 ? 6.644 7.622 6.828 1.00 75.00 94 ARG A C 1
ATOM 770 O O . ARG A 1 94 ? 6.990 8.130 5.772 1.00 75.00 94 ARG A O 1
ATOM 777 N N . LYS A 1 95 ? 7.505 7.396 7.826 1.00 74.94 95 LYS A N 1
ATOM 778 C CA . LYS A 1 95 ? 8.944 7.656 7.690 1.00 74.94 95 LYS A CA 1
ATOM 779 C C . LYS A 1 95 ? 9.605 6.665 6.724 1.00 74.94 95 LYS A C 1
ATOM 781 O O . LYS A 1 95 ? 10.489 7.056 5.969 1.00 74.94 95 LYS A O 1
ATOM 786 N N . LEU A 1 96 ? 9.173 5.403 6.740 1.00 68.69 96 LEU A N 1
ATOM 787 C CA . LEU A 1 96 ? 9.624 4.387 5.786 1.00 68.69 96 LEU A CA 1
ATOM 788 C C . LEU A 1 96 ? 9.161 4.729 4.366 1.00 68.69 96 LEU A C 1
ATOM 790 O O . LEU A 1 96 ? 9.997 4.805 3.474 1.00 68.69 96 LEU A O 1
ATOM 794 N N . GLU A 1 97 ? 7.883 5.066 4.193 1.00 67.06 97 GLU A N 1
ATOM 795 C CA . GLU A 1 97 ? 7.323 5.554 2.924 1.00 67.06 97 GLU A CA 1
ATOM 796 C C . GLU A 1 97 ? 8.075 6.804 2.430 1.00 67.06 97 GLU A C 1
ATOM 798 O O . GLU A 1 97 ? 8.457 6.891 1.267 1.00 67.06 97 GLU A O 1
ATOM 803 N N . SER A 1 98 ? 8.393 7.760 3.315 1.00 62.56 98 SER A N 1
ATOM 804 C CA . SER A 1 98 ? 9.132 8.971 2.928 1.00 62.56 98 SER A CA 1
ATOM 805 C C . SER A 1 98 ? 10.568 8.709 2.471 1.00 62.56 98 SER A C 1
ATOM 807 O O . SER A 1 98 ? 11.102 9.489 1.690 1.00 62.56 98 SER A O 1
ATOM 809 N N . ASN A 1 99 ? 11.185 7.615 2.924 1.00 60.72 99 ASN A N 1
ATOM 810 C CA . ASN A 1 99 ? 12.502 7.195 2.447 1.00 60.72 99 ASN A CA 1
ATOM 811 C C . ASN A 1 99 ? 12.430 6.519 1.067 1.00 60.72 99 ASN A C 1
ATOM 813 O O . ASN A 1 99 ? 13.446 6.434 0.382 1.00 60.72 99 ASN A O 1
ATOM 817 N N . GLU A 1 100 ? 11.250 6.076 0.631 1.00 58.72 100 GLU A N 1
ATOM 818 C CA . GLU A 1 100 ? 11.024 5.521 -0.708 1.00 58.72 100 GLU A CA 1
ATOM 819 C C . GLU A 1 100 ? 10.714 6.622 -1.740 1.00 58.72 100 GLU A C 1
ATOM 821 O O . GLU A 1 100 ? 11.064 6.473 -2.911 1.00 58.72 100 GLU A O 1
ATOM 826 N N . ILE A 1 101 ? 10.180 7.775 -1.318 1.00 59.56 101 ILE A N 1
ATOM 827 C CA . ILE A 1 101 ? 9.966 8.963 -2.173 1.00 59.56 101 ILE A CA 1
ATOM 828 C C . ILE A 1 101 ? 11.223 9.387 -2.964 1.00 59.56 101 ILE A C 1
ATOM 830 O O . ILE A 1 101 ? 11.104 9.575 -4.176 1.00 59.56 101 ILE A O 1
ATOM 834 N N . PRO A 1 102 ? 12.434 9.514 -2.376 1.00 58.56 102 PRO A N 1
ATOM 835 C CA . PRO A 1 102 ? 13.621 9.879 -3.150 1.00 58.56 102 PRO A CA 1
ATOM 836 C C . PRO A 1 102 ? 13.971 8.843 -4.226 1.00 58.56 102 PRO A C 1
ATOM 838 O O . PRO A 1 102 ? 14.474 9.225 -5.280 1.00 58.56 102 PRO A O 1
ATOM 841 N N . SER A 1 103 ? 13.648 7.558 -4.022 1.00 61.66 103 SER A N 1
ATOM 842 C CA . SER A 1 103 ? 13.854 6.530 -5.052 1.00 61.66 103 SER A CA 1
ATOM 843 C C . SER A 1 103 ? 12.905 6.704 -6.243 1.00 61.66 103 SER A C 1
ATOM 845 O O . SER A 1 103 ? 13.334 6.557 -7.386 1.00 61.66 103 SER A O 1
ATOM 847 N N . PHE A 1 104 ? 11.655 7.115 -6.001 1.00 63.25 104 PHE A N 1
ATOM 848 C CA . PHE A 1 104 ? 10.711 7.461 -7.066 1.00 63.25 104 PHE A CA 1
ATOM 849 C C . PHE A 1 104 ? 11.148 8.711 -7.834 1.00 63.25 104 PHE A C 1
ATOM 851 O O . PHE A 1 104 ? 11.182 8.698 -9.065 1.00 63.25 104 PHE A O 1
ATOM 858 N N . SER A 1 105 ? 11.551 9.770 -7.126 1.00 65.62 105 SER A N 1
ATOM 859 C CA . SER A 1 105 ? 12.063 10.994 -7.755 1.00 65.62 105 SER A CA 1
ATOM 860 C C . SER A 1 105 ? 13.299 10.718 -8.616 1.00 65.62 105 SER A C 1
ATOM 862 O O . SER A 1 105 ? 13.411 11.247 -9.719 1.00 65.62 105 SER A O 1
ATOM 864 N N . PHE A 1 106 ? 14.194 9.838 -8.158 1.00 71.81 106 PHE A N 1
ATOM 865 C CA . PHE A 1 106 ? 15.378 9.426 -8.911 1.00 71.81 106 PHE A CA 1
ATOM 866 C C . PHE A 1 106 ? 15.027 8.631 -10.182 1.00 71.81 106 PHE A C 1
ATOM 868 O O . PHE A 1 106 ? 15.535 8.936 -11.258 1.00 71.81 106 PHE A O 1
ATOM 875 N N . LEU A 1 107 ? 14.104 7.667 -10.096 1.00 71.50 107 LEU A N 1
ATOM 876 C CA . LEU A 1 107 ? 13.605 6.909 -11.255 1.00 71.50 107 LEU A CA 1
ATOM 877 C C . LEU A 1 107 ? 12.888 7.799 -12.276 1.00 71.50 107 LEU A C 1
ATOM 879 O O . LEU A 1 107 ? 13.064 7.634 -13.483 1.00 71.50 107 LEU A O 1
ATOM 883 N N . THR A 1 108 ? 12.118 8.774 -11.797 1.00 72.94 108 THR A N 1
ATOM 884 C CA . THR A 1 108 ? 11.430 9.746 -12.655 1.00 72.94 108 THR A CA 1
ATOM 885 C C . THR A 1 108 ? 12.437 10.631 -13.396 1.00 72.94 108 THR A C 1
ATOM 887 O O . THR A 1 108 ? 12.254 10.909 -14.580 1.00 72.94 108 THR A O 1
ATOM 890 N N . LEU A 1 109 ? 13.534 11.015 -12.733 1.00 78.56 109 LEU A N 1
ATOM 891 C CA . LEU A 1 109 ? 14.628 11.784 -13.331 1.00 78.56 109 LEU A CA 1
ATOM 892 C C . LEU A 1 109 ? 15.423 10.975 -14.370 1.00 78.56 109 LEU A C 1
ATOM 894 O O . LEU A 1 109 ? 15.759 11.497 -15.430 1.00 78.56 109 LEU A O 1
ATOM 898 N N . ILE A 1 110 ? 15.684 9.690 -14.117 1.00 79.38 110 ILE A N 1
ATOM 899 C CA . ILE A 1 110 ? 16.291 8.805 -15.125 1.00 79.38 110 ILE A CA 1
ATOM 900 C C . ILE A 1 110 ? 15.395 8.725 -16.365 1.00 79.38 110 ILE A C 1
ATOM 902 O O . ILE A 1 110 ? 15.880 8.845 -17.490 1.00 79.38 110 ILE A O 1
ATOM 906 N N . ASN A 1 111 ? 14.083 8.579 -16.174 1.00 75.56 111 ASN A N 1
ATOM 907 C CA . ASN A 1 111 ? 13.144 8.500 -17.288 1.00 75.56 111 ASN A CA 1
ATOM 908 C C . ASN A 1 111 ? 13.035 9.798 -18.079 1.00 75.56 111 ASN A C 1
ATOM 910 O O . ASN A 1 111 ? 12.974 9.741 -19.305 1.00 75.56 111 ASN A O 1
ATOM 914 N N . SER A 1 112 ? 13.047 10.961 -17.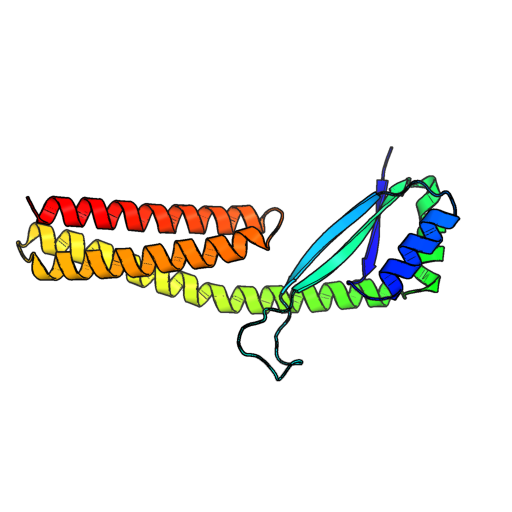429 1.00 75.94 112 SER A N 1
ATOM 915 C CA . SER A 1 112 ? 13.025 12.239 -18.146 1.00 75.94 112 SER A CA 1
ATOM 916 C C . SER A 1 112 ? 14.294 12.448 -18.978 1.00 75.94 112 SER A C 1
ATOM 918 O O . SER A 1 112 ? 14.198 12.850 -20.138 1.00 75.94 112 SER A O 1
ATOM 920 N N . LEU A 1 113 ? 15.469 12.087 -18.448 1.00 80.12 113 LEU A N 1
ATOM 921 C CA . LEU A 1 113 ? 16.731 12.112 -19.196 1.00 80.12 113 LEU A CA 1
ATOM 922 C C . LEU A 1 113 ? 16.728 11.125 -20.371 1.00 80.12 113 LEU A C 1
ATOM 924 O O . LEU A 1 113 ? 17.178 11.468 -21.467 1.00 80.12 113 LEU A O 1
ATOM 928 N N . ALA A 1 114 ? 16.193 9.918 -20.175 1.00 75.31 114 ALA A N 1
ATOM 929 C CA . ALA A 1 114 ? 16.100 8.904 -21.222 1.00 75.31 114 ALA A CA 1
ATOM 930 C C . ALA A 1 114 ? 15.110 9.301 -22.337 1.00 75.31 114 ALA A C 1
ATOM 932 O O . ALA A 1 114 ? 15.390 9.091 -23.516 1.00 75.31 114 ALA A O 1
ATOM 933 N N . LEU A 1 115 ? 13.986 9.943 -21.998 1.00 80.06 115 LEU A N 1
ATOM 934 C CA . LEU A 1 115 ? 13.059 10.520 -22.980 1.00 80.06 115 LEU A CA 1
ATOM 935 C C . LEU A 1 115 ? 13.723 11.634 -23.800 1.00 80.06 115 LEU A C 1
ATOM 937 O O . LEU A 1 115 ? 13.610 11.648 -25.026 1.00 80.06 115 LEU A O 1
ATOM 941 N N . LEU A 1 116 ? 14.447 12.539 -23.135 1.00 79.06 116 LEU A N 1
ATOM 942 C CA . LEU A 1 116 ? 15.106 13.676 -23.778 1.00 79.06 116 LEU A CA 1
ATOM 943 C C . LEU A 1 116 ? 16.230 13.224 -24.722 1.00 79.06 116 LEU A C 1
ATOM 945 O O . LEU A 1 116 ? 16.299 13.664 -25.868 1.00 79.06 116 LEU A O 1
ATOM 949 N N . THR A 1 117 ? 17.067 12.285 -24.275 1.00 74.69 117 THR A N 1
ATOM 950 C CA . THR A 1 117 ? 18.121 11.684 -25.111 1.00 74.69 117 THR A CA 1
ATOM 951 C C . THR A 1 117 ? 17.553 10.901 -26.290 1.00 74.69 117 THR A C 1
ATOM 953 O O . THR A 1 117 ? 18.115 10.979 -27.378 1.00 74.69 117 THR A O 1
ATOM 956 N N . ASN A 1 118 ? 16.418 10.212 -26.127 1.00 73.12 118 ASN A N 1
ATOM 957 C CA . ASN A 1 118 ? 15.758 9.521 -27.237 1.00 73.12 118 ASN A CA 1
ATOM 958 C C . ASN A 1 118 ? 15.256 10.504 -28.306 1.00 73.12 118 ASN A C 1
ATOM 960 O O . ASN A 1 118 ? 15.469 10.280 -29.497 1.00 73.12 118 ASN A O 1
ATOM 964 N N . ALA A 1 119 ? 14.630 11.607 -27.884 1.00 73.88 119 ALA A N 1
ATOM 965 C CA . ALA A 1 119 ? 14.145 12.645 -28.790 1.00 73.88 119 ALA A CA 1
ATOM 966 C C . ALA A 1 119 ? 15.292 13.311 -29.572 1.00 73.88 119 ALA A C 1
ATOM 968 O O . ALA A 1 119 ? 15.194 13.481 -30.785 1.00 73.88 119 ALA A O 1
ATOM 969 N N . ILE A 1 120 ? 16.403 13.623 -28.896 1.00 74.44 120 ILE A N 1
ATOM 970 C CA . ILE A 1 120 ? 17.599 14.193 -29.535 1.00 74.44 120 ILE A CA 1
ATOM 971 C C . ILE A 1 120 ? 18.253 13.175 -30.481 1.00 74.44 120 ILE A C 1
ATOM 973 O O . ILE A 1 120 ? 18.594 13.519 -31.610 1.00 74.44 120 ILE A O 1
ATOM 977 N N . GLY A 1 121 ? 18.395 11.917 -30.052 1.00 65.12 121 GLY A N 1
ATOM 978 C CA . GLY A 1 121 ? 19.012 10.857 -30.852 1.00 65.12 121 GLY A CA 1
ATOM 979 C C . GLY A 1 121 ? 18.256 10.572 -32.152 1.00 65.12 121 GLY A C 1
ATOM 980 O O . GLY A 1 121 ? 18.889 10.391 -33.191 1.00 65.12 121 GLY A O 1
ATOM 981 N N . LYS A 1 122 ? 16.916 10.640 -32.124 1.00 65.75 122 LYS A N 1
ATOM 982 C CA . LYS A 1 122 ? 16.073 10.502 -33.321 1.00 65.75 122 LYS A CA 1
ATOM 983 C C . LYS A 1 122 ? 16.288 11.634 -34.319 1.00 65.75 122 LYS A C 1
ATOM 985 O O . LYS A 1 122 ? 16.390 11.375 -35.512 1.00 65.75 122 LYS A O 1
ATOM 990 N N . ASN A 1 123 ? 16.383 12.871 -33.836 1.00 69.38 123 ASN A N 1
ATOM 991 C CA . ASN A 1 123 ? 16.544 14.042 -34.699 1.00 69.38 123 ASN A CA 1
ATOM 992 C C . ASN A 1 123 ? 17.947 14.134 -35.317 1.00 69.38 123 ASN A C 1
ATOM 994 O O . ASN A 1 123 ? 18.093 14.637 -36.426 1.00 69.38 123 ASN A O 1
ATOM 998 N N . ASN A 1 124 ? 18.968 13.621 -34.625 1.00 65.19 124 ASN A N 1
ATOM 999 C CA . ASN A 1 124 ? 20.362 13.672 -35.074 1.00 65.19 124 ASN A CA 1
ATOM 1000 C C . ASN A 1 124 ? 20.808 12.413 -35.847 1.00 65.19 124 ASN A C 1
ATOM 1002 O O . ASN A 1 124 ? 22.001 12.245 -36.102 1.00 65.19 124 ASN A O 1
ATOM 1006 N N . GLY A 1 125 ? 19.890 11.491 -36.173 1.00 62.69 125 GLY A N 1
ATOM 1007 C CA . GLY A 1 125 ? 20.202 10.227 -36.859 1.00 62.69 125 GLY A CA 1
ATOM 1008 C C . GLY A 1 125 ? 21.077 9.264 -36.042 1.00 62.69 125 GLY A C 1
ATOM 1009 O O . GLY A 1 125 ? 21.636 8.305 -36.574 1.00 62.69 125 GLY A O 1
ATOM 1010 N N . THR A 1 126 ? 21.226 9.506 -34.737 1.00 63.25 126 THR A N 1
ATOM 1011 C CA . THR A 1 126 ? 22.093 8.736 -33.838 1.00 63.25 126 THR A CA 1
ATOM 1012 C C . THR A 1 126 ? 21.322 7.553 -33.249 1.00 63.25 126 THR A C 1
ATOM 1014 O O . THR A 1 126 ? 21.075 7.469 -32.044 1.00 63.25 126 THR A O 1
ATOM 1017 N N . ASN A 1 127 ? 20.935 6.615 -34.117 1.00 70.56 127 ASN A N 1
ATOM 1018 C CA . ASN A 1 127 ? 20.002 5.528 -33.791 1.00 70.56 127 ASN A CA 1
ATOM 1019 C C . ASN A 1 127 ? 20.444 4.677 -32.588 1.00 70.56 127 ASN A C 1
ATOM 1021 O O . ASN A 1 127 ? 19.607 4.264 -31.791 1.00 70.56 127 ASN A O 1
ATOM 1025 N N . ILE A 1 128 ? 21.753 4.471 -32.397 1.00 78.12 128 ILE A N 1
ATOM 1026 C CA . ILE A 1 128 ? 22.313 3.709 -31.263 1.00 78.12 128 ILE A CA 1
ATOM 1027 C C . ILE A 1 128 ? 21.942 4.341 -29.913 1.00 78.12 128 ILE A C 1
ATOM 1029 O O . ILE A 1 128 ? 21.548 3.629 -28.990 1.00 78.12 128 ILE A O 1
ATOM 1033 N N . VAL A 1 129 ? 22.016 5.671 -29.798 1.00 76.69 129 VAL A N 1
ATOM 1034 C CA . VAL A 1 129 ? 21.671 6.384 -28.557 1.00 76.69 129 VAL A CA 1
ATOM 1035 C C . VAL A 1 129 ? 20.176 6.243 -28.275 1.00 76.69 129 VAL A C 1
ATOM 1037 O O . VAL A 1 129 ? 19.787 5.918 -27.156 1.00 76.69 129 VAL A O 1
ATOM 1040 N N . SER A 1 130 ? 19.337 6.377 -29.303 1.00 79.75 130 SER A N 1
ATOM 1041 C CA . SER A 1 130 ? 17.891 6.176 -29.184 1.00 79.75 130 SER A CA 1
ATOM 1042 C C . SER A 1 130 ? 17.512 4.736 -28.818 1.00 79.75 130 SER A C 1
ATOM 1044 O O . SER A 1 130 ? 16.595 4.539 -28.016 1.00 79.75 130 SER A O 1
ATOM 1046 N N . TYR A 1 131 ? 18.234 3.728 -29.321 1.00 80.69 131 TYR A N 1
ATOM 1047 C CA . TYR A 1 131 ? 18.043 2.326 -28.933 1.00 80.69 131 TYR A CA 1
ATOM 1048 C C . TYR A 1 131 ? 18.373 2.082 -27.456 1.00 80.69 131 TYR A C 1
ATOM 1050 O O . TYR A 1 131 ? 17.571 1.473 -26.744 1.00 80.69 131 TYR A O 1
ATOM 1058 N N . ILE A 1 132 ? 19.505 2.607 -26.972 1.00 83.56 132 ILE A N 1
ATOM 1059 C CA . ILE A 1 132 ? 19.904 2.505 -25.559 1.00 83.56 132 ILE A CA 1
ATOM 1060 C C . ILE A 1 132 ? 18.877 3.208 -24.661 1.00 83.56 132 ILE A C 1
ATOM 1062 O O . ILE A 1 132 ? 18.450 2.643 -23.653 1.00 83.56 132 ILE A O 1
ATOM 1066 N N . SER A 1 133 ? 18.409 4.397 -25.050 1.00 82.06 133 SER A N 1
ATOM 1067 C CA . SER A 1 133 ? 17.368 5.114 -24.310 1.00 82.06 133 SER A CA 1
ATOM 1068 C C . SER A 1 133 ? 16.040 4.349 -24.274 1.00 82.06 133 SER A C 1
ATOM 1070 O O . SER A 1 133 ? 15.390 4.319 -23.231 1.00 82.06 133 SER A O 1
ATOM 1072 N N . CYS A 1 134 ? 15.635 3.678 -25.361 1.00 85.12 134 CYS A N 1
ATOM 1073 C CA . CYS A 1 134 ? 14.438 2.825 -25.360 1.00 85.12 134 CYS A CA 1
ATOM 1074 C C . CYS A 1 134 ? 14.584 1.625 -24.413 1.00 85.12 134 CYS A C 1
ATOM 1076 O O . CYS A 1 134 ? 13.648 1.313 -23.677 1.00 85.12 134 CYS A O 1
ATOM 1078 N N . ALA A 1 135 ? 15.752 0.977 -24.392 1.00 85.00 135 ALA A N 1
ATOM 1079 C CA . ALA A 1 135 ? 16.021 -0.134 -23.482 1.00 85.00 135 ALA A CA 1
ATOM 1080 C C . ALA A 1 135 ? 15.978 0.313 -22.010 1.00 85.00 135 ALA A C 1
ATOM 1082 O O . ALA A 1 135 ? 15.342 -0.345 -21.185 1.00 85.00 135 ALA A O 1
ATOM 1083 N N . LEU A 1 136 ? 16.581 1.464 -21.691 1.00 86.56 136 LEU A N 1
ATOM 1084 C CA . LEU A 1 136 ? 16.528 2.051 -20.351 1.00 86.56 136 LEU A CA 1
ATOM 1085 C C . LEU A 1 136 ? 15.092 2.374 -19.928 1.00 86.56 136 LEU A C 1
ATOM 1087 O O . LEU A 1 136 ? 14.694 1.981 -18.835 1.00 86.56 136 LEU A O 1
ATOM 1091 N N . LEU A 1 137 ? 14.303 3.011 -20.803 1.00 87.00 137 LEU A N 1
ATOM 1092 C CA . LEU A 1 137 ? 12.892 3.320 -20.540 1.00 87.00 137 LEU A CA 1
ATOM 1093 C C . LEU A 1 137 ? 12.050 2.056 -20.319 1.00 87.00 137 LEU A C 1
ATOM 1095 O O . LEU A 1 137 ? 11.188 2.043 -19.443 1.00 87.00 137 LEU A O 1
ATOM 1099 N N . MET A 1 138 ? 12.297 0.976 -21.069 1.00 87.75 138 MET A N 1
ATOM 1100 C CA . MET A 1 138 ? 11.614 -0.298 -20.825 1.00 87.75 138 MET A CA 1
ATOM 1101 C C . MET A 1 138 ? 11.966 -0.877 -19.455 1.00 87.75 138 MET A C 1
ATOM 1103 O O . MET A 1 138 ? 11.063 -1.232 -18.700 1.00 87.75 138 MET A O 1
ATOM 1107 N N . MET A 1 139 ? 13.253 -0.942 -19.107 1.00 86.00 139 MET A N 1
ATOM 1108 C CA . MET A 1 139 ? 13.699 -1.511 -17.831 1.00 86.00 139 MET A CA 1
ATOM 1109 C C . MET A 1 139 ? 13.129 -0.744 -16.633 1.00 86.00 139 MET A C 1
ATOM 1111 O O . MET A 1 139 ? 12.612 -1.347 -15.691 1.00 86.00 139 MET A O 1
ATOM 1115 N N . THR A 1 140 ? 13.167 0.588 -16.671 1.00 85.25 140 THR A N 1
ATOM 1116 C CA . THR A 1 140 ? 12.625 1.433 -15.598 1.00 85.25 140 THR A CA 1
ATOM 1117 C C . THR A 1 140 ? 11.098 1.434 -15.568 1.00 85.25 140 THR A C 1
ATOM 1119 O O . THR A 1 140 ? 10.514 1.456 -14.484 1.00 85.25 140 THR A O 1
ATOM 1122 N N . GLY A 1 141 ? 10.440 1.384 -16.730 1.00 85.44 141 GLY A N 1
ATOM 1123 C CA . GLY A 1 141 ? 8.988 1.280 -16.849 1.00 85.44 141 GLY A CA 1
ATOM 1124 C C . GLY A 1 141 ? 8.457 -0.026 -16.258 1.00 85.44 141 GLY A C 1
ATOM 1125 O O . GLY A 1 141 ? 7.536 0.006 -15.441 1.00 85.44 141 GLY A O 1
ATOM 1126 N N . VAL A 1 142 ? 9.086 -1.161 -16.591 1.00 87.75 142 VAL A N 1
ATOM 1127 C CA . VAL A 1 142 ? 8.760 -2.483 -16.023 1.00 87.75 142 VAL A CA 1
ATOM 1128 C C . VAL A 1 142 ? 9.016 -2.502 -14.521 1.00 87.75 142 VAL A C 1
ATOM 1130 O O . VAL A 1 142 ? 8.155 -2.952 -13.769 1.00 87.75 142 VAL A O 1
ATOM 1133 N N . PHE A 1 143 ? 10.151 -1.963 -14.067 1.00 84.81 143 PHE A N 1
ATOM 1134 C CA . PHE A 1 143 ? 10.458 -1.874 -12.640 1.00 84.81 143 PHE A CA 1
ATOM 1135 C C . PHE A 1 143 ? 9.405 -1.061 -11.873 1.00 84.81 143 PHE A C 1
ATOM 1137 O O . PHE A 1 143 ? 8.914 -1.520 -10.843 1.00 84.81 143 PHE A O 1
ATOM 1144 N N . MET A 1 144 ? 9.018 0.118 -12.378 1.00 81.38 144 MET A N 1
ATOM 1145 C CA . MET A 1 144 ? 7.973 0.934 -11.753 1.00 81.38 144 MET A CA 1
ATOM 1146 C C . MET A 1 144 ? 6.622 0.226 -11.749 1.00 81.38 144 MET A C 1
ATOM 1148 O O . MET A 1 144 ? 5.978 0.171 -10.706 1.00 81.38 144 MET A O 1
ATOM 1152 N N . ALA A 1 145 ? 6.202 -0.341 -12.882 1.00 84.88 145 ALA A N 1
ATOM 1153 C CA . ALA A 1 145 ? 4.929 -1.043 -12.971 1.00 84.88 145 ALA A CA 1
ATOM 1154 C C . ALA A 1 145 ? 4.873 -2.230 -11.998 1.00 84.88 145 ALA A C 1
ATOM 1156 O O . ALA A 1 145 ? 3.898 -2.356 -11.267 1.00 84.88 145 ALA A O 1
ATOM 1157 N N . ALA A 1 146 ? 5.927 -3.050 -11.933 1.00 82.50 146 ALA A N 1
ATOM 1158 C CA . ALA A 1 146 ? 5.996 -4.198 -11.032 1.00 82.50 146 ALA A CA 1
ATOM 1159 C C . ALA A 1 146 ? 5.996 -3.772 -9.557 1.00 82.50 146 ALA A C 1
ATOM 1161 O O . ALA A 1 146 ? 5.161 -4.242 -8.784 1.00 82.50 146 ALA A O 1
ATOM 1162 N N . LYS A 1 147 ? 6.872 -2.832 -9.179 1.00 80.94 147 LYS A N 1
ATOM 1163 C CA . LYS A 1 147 ? 6.985 -2.356 -7.795 1.00 80.94 147 LYS A CA 1
ATOM 1164 C C . LYS A 1 147 ? 5.676 -1.730 -7.301 1.00 80.94 147 LYS A C 1
ATOM 1166 O O . LYS A 1 147 ? 5.167 -2.117 -6.253 1.00 80.94 147 LYS A O 1
ATOM 1171 N N . TYR A 1 148 ? 5.089 -0.814 -8.074 1.00 82.19 148 TYR A N 1
ATOM 1172 C CA . TYR A 1 148 ? 3.837 -0.160 -7.680 1.00 82.19 148 TYR A CA 1
ATOM 1173 C C . TYR A 1 148 ? 2.630 -1.091 -7.731 1.00 82.19 148 TYR A C 1
ATOM 1175 O O . TYR A 1 148 ? 1.679 -0.894 -6.975 1.00 82.19 148 TYR A O 1
ATOM 1183 N N . TYR A 1 149 ? 2.651 -2.115 -8.585 1.00 80.38 149 TYR A N 1
ATOM 1184 C CA . TYR A 1 149 ? 1.597 -3.122 -8.613 1.00 80.38 149 TYR A CA 1
ATOM 1185 C C . TYR A 1 149 ? 1.617 -3.986 -7.347 1.00 80.38 149 TYR A C 1
ATOM 1187 O O . TYR A 1 149 ? 0.562 -4.221 -6.755 1.00 80.38 149 TYR A O 1
ATOM 1195 N N . GLU A 1 150 ? 2.799 -4.403 -6.885 1.00 76.25 150 GLU A N 1
ATOM 1196 C CA . GLU A 1 150 ? 2.940 -5.110 -5.607 1.00 76.25 150 GLU A CA 1
ATOM 1197 C C . GLU A 1 150 ? 2.488 -4.253 -4.416 1.00 76.25 150 GLU A C 1
ATOM 1199 O O . GLU A 1 150 ? 1.777 -4.748 -3.539 1.00 76.25 150 GLU A O 1
ATOM 1204 N N . GLU A 1 151 ? 2.843 -2.966 -4.391 1.00 73.06 151 GLU A N 1
ATOM 1205 C CA . GLU A 1 151 ? 2.400 -2.024 -3.352 1.00 73.06 151 GLU A CA 1
ATOM 1206 C C . GLU A 1 151 ? 0.873 -1.813 -3.396 1.00 73.06 151 GLU A C 1
ATOM 1208 O O . GLU A 1 151 ? 0.196 -1.902 -2.369 1.00 73.06 151 GLU A O 1
ATOM 1213 N N . MET A 1 152 ? 0.289 -1.655 -4.590 1.00 76.25 152 MET A N 1
ATOM 1214 C CA . MET A 1 152 ? -1.156 -1.478 -4.783 1.00 76.25 152 MET A CA 1
ATOM 1215 C C . MET A 1 152 ? -1.984 -2.659 -4.246 1.00 76.25 152 MET A C 1
ATOM 1217 O O . MET A 1 152 ? -3.102 -2.446 -3.766 1.00 76.25 152 MET A O 1
ATOM 1221 N N . GLN A 1 153 ? -1.473 -3.894 -4.325 1.00 75.00 153 GLN A N 1
ATOM 1222 C CA . GLN A 1 153 ? -2.153 -5.084 -3.789 1.00 75.00 153 GLN A CA 1
ATOM 1223 C C . GLN A 1 153 ? -2.235 -5.076 -2.254 1.00 75.00 153 GLN A C 1
ATOM 1225 O O . GLN A 1 153 ? -3.142 -5.678 -1.678 1.00 75.00 153 GLN A O 1
ATOM 1230 N N . LYS A 1 154 ? -1.305 -4.388 -1.586 1.00 69.44 154 LYS A N 1
ATOM 1231 C CA . LYS A 1 154 ? -1.166 -4.377 -0.123 1.00 69.44 154 LYS A CA 1
ATOM 1232 C C . LYS A 1 154 ? -1.789 -3.129 0.524 1.00 69.44 154 LYS A C 1
ATOM 1234 O O . LYS A 1 154 ? -2.090 -3.132 1.718 1.00 69.44 154 LYS A O 1
ATOM 1239 N N . GLU A 1 155 ? -2.009 -2.070 -0.251 1.00 70.81 155 GLU A N 1
ATOM 1240 C CA . GLU A 1 155 ? -2.519 -0.779 0.217 1.00 70.81 155 GLU A CA 1
ATOM 1241 C C . GLU A 1 155 ? -4.050 -0.625 0.137 1.00 70.81 155 GLU A C 1
ATOM 1243 O O . GLU A 1 155 ? -4.752 -1.273 -0.639 1.00 70.81 155 GLU A O 1
ATOM 1248 N N . SER A 1 156 ? -4.601 0.313 0.919 1.00 56.03 156 SER A N 1
ATOM 1249 C CA . SER A 1 156 ? -6.031 0.647 0.888 1.00 56.03 156 SER A CA 1
ATOM 1250 C C . SER A 1 156 ? -6.290 2.159 0.893 1.00 56.03 156 SER A C 1
ATOM 1252 O O . SER A 1 156 ? -5.454 2.966 1.300 1.00 56.03 156 SER A O 1
ATOM 1254 N N . GLY A 1 157 ? -7.470 2.564 0.414 1.00 66.62 157 GLY A N 1
ATOM 1255 C CA . GLY A 1 157 ? -7.920 3.958 0.460 1.00 66.62 157 GLY A CA 1
ATOM 1256 C C . GLY A 1 157 ? -7.202 4.889 -0.525 1.00 66.62 157 GLY A C 1
ATOM 1257 O O . GLY A 1 157 ? -7.113 4.595 -1.714 1.00 66.62 157 GLY A O 1
ATOM 1258 N N . TYR A 1 158 ? -6.763 6.056 -0.042 1.00 54.00 158 TYR A N 1
ATOM 1259 C CA . TYR A 1 158 ? -6.144 7.103 -0.869 1.00 54.00 158 TYR A CA 1
ATOM 1260 C C . TYR A 1 158 ? -4.742 6.719 -1.366 1.00 54.00 158 TYR A C 1
ATOM 1262 O O . TYR A 1 158 ? -4.404 7.040 -2.500 1.00 54.00 158 TYR A O 1
ATOM 1270 N N . LEU A 1 159 ? -3.970 5.974 -0.563 1.00 53.25 159 LEU A N 1
ATOM 1271 C CA . LEU A 1 159 ? -2.643 5.477 -0.951 1.00 53.25 159 LEU A CA 1
ATOM 1272 C C . LEU A 1 159 ? -2.728 4.583 -2.194 1.00 53.25 159 LEU A C 1
ATOM 1274 O O . LEU A 1 159 ? -2.062 4.863 -3.184 1.00 53.25 159 LEU A O 1
ATOM 1278 N N . ARG A 1 160 ? -3.697 3.655 -2.211 1.00 71.50 160 ARG A N 1
ATOM 1279 C CA . ARG A 1 160 ? -3.976 2.784 -3.363 1.00 71.50 160 ARG A CA 1
ATOM 1280 C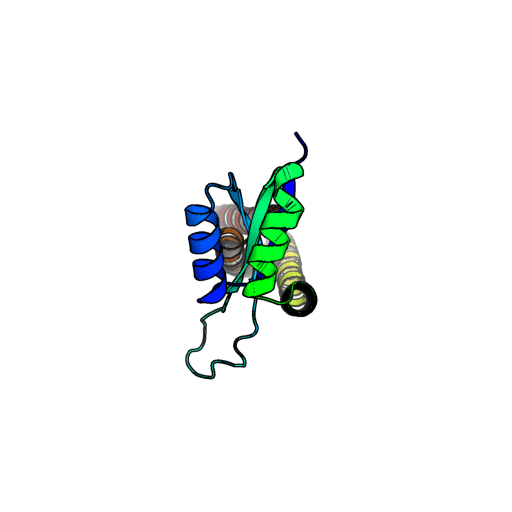 C . ARG A 1 160 ? -4.221 3.554 -4.667 1.00 71.50 160 ARG A C 1
ATOM 1282 O O . ARG A 1 160 ? -3.897 3.063 -5.741 1.00 71.50 160 ARG A O 1
ATOM 1289 N N . LYS A 1 161 ? -4.820 4.752 -4.604 1.00 70.50 161 LYS A N 1
ATOM 1290 C CA . LYS A 1 161 ? -5.040 5.588 -5.800 1.00 70.50 161 LYS A CA 1
ATOM 1291 C C . LYS A 1 161 ? -3.736 6.187 -6.326 1.00 70.50 161 LYS A C 1
ATOM 1293 O O . LYS A 1 161 ? -3.563 6.277 -7.536 1.00 70.50 161 LYS A O 1
ATOM 1298 N N . ILE A 1 162 ? -2.839 6.595 -5.430 1.00 71.19 162 ILE A N 1
ATOM 1299 C CA . ILE A 1 162 ? -1.530 7.145 -5.795 1.00 71.19 162 ILE A CA 1
ATOM 1300 C C . ILE A 1 162 ? -0.643 6.044 -6.381 1.00 71.19 162 ILE A C 1
ATOM 1302 O O . ILE A 1 162 ? -0.065 6.240 -7.447 1.00 71.19 162 ILE A O 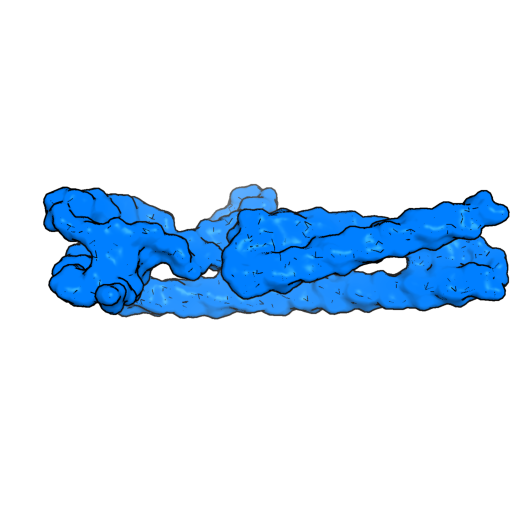1
ATOM 1306 N N . THR A 1 163 ? -0.584 4.872 -5.747 1.00 75.56 163 THR A N 1
ATOM 1307 C CA . THR A 1 163 ? 0.187 3.732 -6.267 1.00 75.56 163 THR A CA 1
ATOM 1308 C C . THR A 1 163 ? -0.372 3.226 -7.594 1.00 75.56 163 THR A C 1
ATOM 1310 O O . THR A 1 163 ? 0.392 2.988 -8.526 1.00 75.56 163 THR A O 1
ATOM 1313 N N . MET A 1 164 ? -1.699 3.198 -7.760 1.00 80.81 164 MET A N 1
ATOM 1314 C CA . MET A 1 164 ? -2.336 2.922 -9.055 1.00 80.81 164 MET A CA 1
ATOM 1315 C C . MET A 1 164 ? -1.913 3.921 -10.147 1.00 80.81 164 MET A C 1
ATOM 1317 O O . MET A 1 164 ? -1.637 3.509 -11.272 1.00 80.81 164 MET A O 1
ATOM 1321 N N . LEU A 1 165 ? -1.820 5.220 -9.837 1.00 82.00 165 LEU A N 1
ATOM 1322 C CA . LEU A 1 165 ? -1.309 6.217 -10.786 1.00 82.00 165 LEU A CA 1
ATOM 1323 C C . LEU A 1 165 ? 0.149 5.919 -11.180 1.00 82.00 165 LEU A C 1
ATOM 1325 O O . LEU A 1 165 ? 0.494 6.019 -12.355 1.00 82.00 165 LEU A O 1
ATOM 1329 N N . GLY A 1 166 ? 0.979 5.491 -10.224 1.00 79.06 166 GLY A N 1
ATOM 1330 C CA . GLY A 1 166 ? 2.354 5.044 -10.474 1.00 79.06 166 GLY A CA 1
ATOM 1331 C C . GLY A 1 166 ? 2.437 3.860 -11.443 1.00 79.06 166 GLY A C 1
ATOM 1332 O O . GLY A 1 166 ? 3.250 3.883 -12.368 1.00 79.06 166 GLY A O 1
ATOM 1333 N N . VAL A 1 167 ? 1.545 2.871 -11.305 1.00 85.94 167 VAL A N 1
ATOM 1334 C CA . VAL A 1 167 ? 1.434 1.747 -12.256 1.00 85.94 167 VAL A CA 1
ATOM 1335 C C . VAL A 1 167 ? 1.103 2.247 -13.663 1.00 85.94 167 VAL A C 1
ATOM 1337 O O . VAL A 1 167 ? 1.764 1.852 -14.623 1.00 85.94 167 VAL A O 1
ATOM 1340 N N . PHE A 1 168 ? 0.123 3.148 -13.801 1.00 86.31 168 PHE A N 1
ATOM 1341 C CA . PHE A 1 168 ? -0.244 3.712 -15.104 1.00 86.31 168 PHE A CA 1
ATOM 1342 C C . PHE A 1 168 ? 0.905 4.483 -15.758 1.00 86.31 168 PHE A C 1
ATOM 1344 O O . PHE A 1 168 ? 1.122 4.339 -16.961 1.00 86.31 168 PHE A O 1
ATOM 1351 N N . ILE A 1 169 ? 1.667 5.254 -14.978 1.00 83.62 169 ILE A N 1
ATOM 1352 C CA . ILE A 1 169 ? 2.864 5.946 -15.470 1.00 83.62 169 ILE A CA 1
ATOM 1353 C C . ILE A 1 169 ? 3.896 4.927 -15.970 1.00 83.62 169 ILE A C 1
ATOM 1355 O O . ILE A 1 169 ? 4.402 5.076 -17.082 1.00 83.62 169 ILE A O 1
ATOM 1359 N N . GLY A 1 170 ? 4.168 3.868 -15.199 1.00 84.50 170 GLY A N 1
ATOM 1360 C CA . GLY A 1 170 ? 5.085 2.796 -15.599 1.00 84.50 170 GLY A CA 1
ATOM 1361 C C . GLY A 1 170 ? 4.679 2.138 -16.920 1.00 84.50 170 GLY A C 1
ATOM 1362 O O . GLY A 1 170 ? 5.492 2.046 -17.839 1.00 84.50 170 GLY A O 1
ATOM 1363 N N . ILE A 1 171 ? 3.402 1.769 -17.062 1.00 88.19 171 ILE A N 1
ATOM 1364 C CA . ILE A 1 171 ? 2.852 1.206 -18.307 1.00 88.19 171 ILE A CA 1
ATOM 1365 C C . ILE A 1 171 ? 2.991 2.197 -19.470 1.00 88.19 171 ILE A C 1
ATOM 1367 O O . ILE A 1 171 ? 3.416 1.807 -20.556 1.00 88.19 171 ILE A O 1
ATOM 1371 N N . GLY A 1 172 ? 2.687 3.479 -19.253 1.00 86.56 172 GLY A N 1
ATOM 1372 C CA . GLY A 1 172 ? 2.829 4.517 -20.275 1.00 86.56 172 GLY A CA 1
ATOM 1373 C C . GLY A 1 172 ? 4.263 4.649 -20.795 1.00 86.56 172 GLY A C 1
ATOM 1374 O O . GLY A 1 172 ? 4.475 4.741 -22.004 1.00 86.56 172 GLY A O 1
ATOM 1375 N N . VAL A 1 173 ? 5.255 4.578 -19.901 1.00 86.19 173 VAL A N 1
ATOM 1376 C CA . VAL A 1 173 ? 6.679 4.585 -20.275 1.00 86.19 173 VAL A CA 1
ATOM 1377 C C . VAL A 1 173 ? 7.039 3.358 -21.118 1.00 86.19 173 VAL A C 1
ATOM 1379 O O . VAL A 1 173 ? 7.731 3.503 -22.125 1.00 86.19 173 VAL A O 1
ATOM 1382 N N . ILE A 1 174 ? 6.540 2.168 -20.762 1.00 89.62 174 ILE A N 1
ATOM 1383 C CA . ILE A 1 174 ? 6.765 0.938 -21.541 1.00 89.62 174 ILE A CA 1
ATOM 1384 C C . ILE A 1 174 ? 6.179 1.085 -22.949 1.00 89.62 174 ILE A C 1
ATOM 1386 O O . ILE A 1 174 ? 6.874 0.845 -23.935 1.00 89.62 174 ILE A O 1
ATOM 1390 N N . VAL A 1 175 ? 4.919 1.517 -23.055 1.00 89.31 175 VAL A N 1
ATOM 1391 C CA . VAL A 1 175 ? 4.236 1.706 -24.345 1.00 89.31 175 VAL A CA 1
ATOM 1392 C C . VAL A 1 175 ? 4.989 2.710 -25.217 1.00 89.31 175 VAL A C 1
ATOM 1394 O O . VAL A 1 175 ? 5.197 2.458 -26.408 1.00 89.31 175 VAL A O 1
ATOM 1397 N N . TYR A 1 176 ? 5.455 3.816 -24.630 1.00 86.75 176 TYR A N 1
ATOM 1398 C CA . TYR A 1 176 ? 6.283 4.791 -25.333 1.00 86.75 176 TYR A CA 1
ATOM 1399 C C . TYR A 1 176 ? 7.593 4.168 -25.827 1.00 86.75 176 TYR A C 1
ATOM 1401 O O . TYR A 1 176 ? 7.938 4.328 -26.997 1.00 86.75 176 TYR A O 1
ATOM 1409 N N . ALA A 1 177 ? 8.309 3.436 -24.971 1.00 87.12 177 ALA A N 1
ATOM 1410 C CA . ALA A 1 177 ? 9.581 2.813 -25.321 1.00 87.12 177 ALA A CA 1
ATOM 1411 C C . ALA A 1 177 ? 9.428 1.818 -26.481 1.00 87.12 177 ALA A C 1
ATOM 1413 O O . ALA A 1 177 ? 10.187 1.891 -27.445 1.00 87.12 177 ALA A O 1
ATOM 1414 N N . VAL A 1 178 ? 8.409 0.953 -26.439 1.00 87.56 178 VAL A N 1
ATOM 1415 C CA . VAL A 1 178 ? 8.117 -0.030 -27.497 1.00 87.56 178 VAL A CA 1
ATOM 1416 C C . VAL A 1 178 ? 7.736 0.654 -28.810 1.00 87.56 178 VAL A C 1
ATOM 1418 O O . VAL A 1 178 ? 8.249 0.294 -29.873 1.00 87.56 178 VAL A O 1
ATOM 1421 N N . SER A 1 179 ? 6.874 1.672 -28.751 1.00 85.94 179 SER A N 1
ATOM 1422 C CA . SER A 1 179 ? 6.466 2.438 -29.936 1.00 85.94 179 SER A CA 1
ATOM 1423 C C . SER A 1 179 ? 7.658 3.168 -30.559 1.00 85.94 179 SER A C 1
ATOM 1425 O O . SER A 1 179 ? 7.851 3.161 -31.774 1.00 85.94 179 SER A O 1
ATOM 1427 N N . SER A 1 180 ? 8.501 3.758 -29.711 1.00 83.12 180 SER A N 1
ATOM 1428 C CA . SER A 1 180 ? 9.699 4.481 -30.116 1.00 83.12 180 SER A CA 1
ATOM 1429 C C . SER A 1 180 ? 10.743 3.549 -30.739 1.00 83.12 180 SER A C 1
ATOM 1431 O O . SER A 1 180 ? 11.271 3.859 -31.805 1.00 83.12 180 SER A O 1
ATOM 1433 N N . PHE A 1 181 ? 10.966 2.376 -30.148 1.00 84.25 181 PHE A N 1
ATOM 1434 C CA . PHE A 1 181 ? 11.840 1.338 -30.693 1.00 84.25 181 PHE A CA 1
ATOM 1435 C C . PHE A 1 181 ? 11.342 0.830 -32.052 1.00 84.25 181 PHE A C 1
ATOM 1437 O O . PHE A 1 181 ? 12.106 0.762 -33.008 1.00 84.25 181 PHE A O 1
ATOM 1444 N N . SER A 1 182 ? 10.037 0.571 -32.171 1.00 83.62 182 SER A N 1
ATOM 1445 C CA . SER A 1 182 ? 9.416 0.134 -33.430 1.00 83.62 182 SER A CA 1
ATOM 1446 C C . SER A 1 182 ? 9.564 1.172 -34.546 1.00 83.62 182 SER A C 1
ATOM 1448 O O . SER A 1 182 ? 9.734 0.802 -35.703 1.00 83.62 182 SER A O 1
ATOM 1450 N N . SER A 1 183 ? 9.524 2.468 -34.213 1.00 81.25 183 SER A N 1
ATOM 1451 C CA . SER A 1 183 ? 9.751 3.541 -35.192 1.00 81.25 183 SER A CA 1
ATOM 1452 C C . SER A 1 183 ? 11.203 3.662 -35.660 1.00 81.25 183 SER A C 1
ATOM 1454 O O . SER A 1 183 ? 11.418 4.187 -36.737 1.00 81.25 183 SER A O 1
ATOM 1456 N N . LEU A 1 184 ? 12.178 3.199 -34.870 1.00 79.75 184 LEU A N 1
ATOM 1457 C CA . LEU A 1 184 ? 13.601 3.208 -35.246 1.00 79.75 184 LEU A CA 1
ATOM 1458 C C . LEU A 1 184 ? 13.980 2.024 -36.147 1.00 79.75 184 LEU A C 1
ATOM 1460 O O . LEU A 1 184 ? 14.997 2.081 -36.832 1.00 79.75 184 LEU A O 1
ATOM 1464 N N . LEU A 1 185 ? 13.190 0.947 -36.107 1.00 77.25 185 LEU A N 1
ATOM 1465 C CA . LEU A 1 185 ? 13.366 -0.241 -36.947 1.00 77.25 185 LEU A CA 1
ATOM 1466 C C . LEU A 1 185 ? 12.820 -0.067 -38.373 1.00 77.25 185 LEU A C 1
ATOM 1468 O O . LEU A 1 185 ? 13.094 -0.915 -39.221 1.00 77.25 185 LEU A O 1
ATOM 1472 N N . ARG A 1 186 ? 12.006 0.968 -38.608 1.00 64.81 186 ARG A N 1
ATOM 1473 C CA . ARG A 1 186 ? 11.471 1.337 -39.925 1.00 64.81 186 ARG A CA 1
ATOM 1474 C C . ARG A 1 186 ? 12.358 2.387 -40.569 1.00 64.81 186 ARG A C 1
ATOM 1476 O O . ARG A 1 186 ? 12.508 2.303 -41.804 1.00 64.81 186 ARG A O 1
#